Protein AF-A0A9D1C351-F1 (afdb_monomer)

Structure (mmCIF, N/CA/C/O backbone):
data_AF-A0A9D1C351-F1
#
_entry.id   AF-A0A9D1C351-F1
#
loop_
_atom_site.group_PDB
_atom_site.id
_atom_site.type_symbol
_atom_site.label_atom_id
_atom_site.label_alt_id
_atom_site.label_comp_id
_atom_site.label_asym_id
_atom_site.label_entity_id
_atom_site.label_seq_id
_atom_site.pdbx_PDB_ins_code
_atom_site.Cartn_x
_atom_site.Cartn_y
_atom_site.Cartn_z
_atom_site.occupancy
_atom_site.B_iso_or_equiv
_atom_site.auth_seq_id
_atom_site.auth_comp_id
_atom_site.auth_asym_id
_atom_site.auth_atom_id
_atom_site.pdbx_PDB_model_num
ATOM 1 N N . MET A 1 1 ? 7.643 -5.589 0.294 1.00 78.44 1 MET A N 1
ATOM 2 C CA . MET A 1 1 ? 6.210 -5.933 0.395 1.00 78.44 1 MET A CA 1
ATOM 3 C C . MET A 1 1 ? 5.871 -7.225 -0.339 1.00 78.44 1 MET A C 1
ATOM 5 O O . MET A 1 1 ? 5.555 -8.171 0.359 1.00 78.44 1 MET A O 1
ATOM 9 N N . LEU A 1 2 ? 5.993 -7.319 -1.674 1.00 80.06 2 LEU A N 1
ATOM 10 C CA . LEU A 1 2 ? 5.640 -8.540 -2.437 1.00 80.06 2 LEU A CA 1
ATOM 11 C C . LEU A 1 2 ? 6.292 -9.823 -1.892 1.00 80.06 2 LEU A C 1
ATOM 13 O O . LEU A 1 2 ? 5.602 -10.789 -1.603 1.00 80.06 2 LEU A O 1
ATOM 17 N N . VAL A 1 3 ? 7.608 -9.806 -1.664 1.00 78.00 3 VAL A N 1
ATOM 18 C CA . VAL A 1 3 ? 8.358 -10.976 -1.159 1.00 78.00 3 VAL A CA 1
ATOM 19 C C . VAL A 1 3 ? 8.011 -11.329 0.297 1.00 78.00 3 VAL A C 1
ATOM 21 O O . VAL A 1 3 ? 8.205 -12.456 0.731 1.00 78.00 3 VAL A O 1
ATOM 24 N N . GLU A 1 4 ? 7.467 -10.380 1.060 1.00 83.44 4 GLU A N 1
ATOM 25 C CA . GLU A 1 4 ? 7.122 -10.563 2.476 1.00 83.44 4 GLU A CA 1
ATOM 26 C C . GLU A 1 4 ? 5.607 -10.653 2.709 1.00 83.44 4 GLU A C 1
ATOM 28 O O . GLU A 1 4 ? 5.157 -10.599 3.851 1.00 83.44 4 GLU A O 1
ATOM 33 N N . GLN A 1 5 ? 4.807 -10.772 1.646 1.00 87.75 5 GLN A N 1
ATOM 34 C CA . GLN A 1 5 ? 3.351 -10.647 1.694 1.00 87.75 5 GLN A CA 1
ATOM 35 C C . GLN A 1 5 ? 2.720 -11.522 2.793 1.00 87.75 5 GLN A C 1
ATOM 37 O O . GLN A 1 5 ? 1.947 -11.022 3.613 1.00 87.75 5 GLN A O 1
ATOM 42 N N . GLU A 1 6 ? 3.084 -12.805 2.852 1.00 86.38 6 GLU A N 1
ATOM 43 C CA . GLU A 1 6 ? 2.551 -13.748 3.841 1.00 86.38 6 GLU A CA 1
ATOM 44 C C . GLU A 1 6 ? 2.958 -13.388 5.276 1.00 86.38 6 GLU A C 1
ATOM 46 O O . GLU A 1 6 ? 2.120 -13.378 6.179 1.00 86.38 6 GLU A O 1
ATOM 51 N N . LYS A 1 7 ? 4.233 -13.027 5.486 1.00 86.94 7 LYS A N 1
ATOM 52 C CA . LYS A 1 7 ? 4.770 -12.573 6.785 1.00 86.94 7 LYS A CA 1
ATOM 53 C C . LYS A 1 7 ? 4.028 -11.331 7.289 1.00 86.94 7 LYS A C 1
ATOM 55 O O . LYS A 1 7 ? 3.861 -11.147 8.496 1.00 86.94 7 LYS A O 1
ATOM 60 N N . LEU A 1 8 ? 3.582 -10.484 6.364 1.00 88.69 8 LEU A N 1
ATOM 61 C CA . LEU A 1 8 ? 2.898 -9.227 6.643 1.00 88.69 8 LEU A CA 1
ATOM 62 C C . LEU A 1 8 ? 1.375 -9.358 6.746 1.00 88.69 8 LEU A C 1
ATOM 64 O O . LEU A 1 8 ? 0.731 -8.396 7.170 1.00 88.69 8 LEU A O 1
ATOM 68 N N . GLY A 1 9 ? 0.805 -10.519 6.411 1.00 90.25 9 GLY A N 1
ATOM 69 C CA . GLY A 1 9 ? -0.643 -10.729 6.396 1.00 90.25 9 GLY A CA 1
ATOM 70 C C . GLY A 1 9 ? -1.346 -9.905 5.315 1.00 90.25 9 GLY A C 1
ATOM 71 O O . GLY A 1 9 ? -2.414 -9.357 5.566 1.00 90.25 9 GLY A O 1
ATOM 72 N N . LEU A 1 10 ? -0.724 -9.752 4.144 1.00 90.62 10 LEU A N 1
ATOM 73 C CA . LEU A 1 10 ? -1.275 -8.985 3.025 1.00 90.62 10 LEU A CA 1
ATOM 74 C C . LEU A 1 10 ? -1.953 -9.910 2.012 1.00 90.62 10 LEU A C 1
ATOM 76 O O . LEU A 1 10 ? -1.494 -11.030 1.772 1.00 90.62 10 LEU A O 1
ATOM 80 N N . THR A 1 11 ? -3.027 -9.440 1.381 1.00 88.81 11 THR A N 1
ATOM 81 C CA . THR A 1 11 ? -3.596 -10.142 0.224 1.00 88.81 11 THR A CA 1
ATOM 82 C C . THR A 1 11 ? -2.714 -9.927 -1.014 1.00 88.81 11 THR A C 1
ATOM 84 O O . THR A 1 11 ? -1.949 -8.951 -1.052 1.00 88.81 11 THR A O 1
ATOM 87 N N . PRO A 1 12 ? -2.789 -10.809 -2.030 1.00 87.75 12 PRO A N 1
ATOM 88 C CA . PRO A 1 12 ? -2.046 -10.617 -3.274 1.00 87.75 12 PRO A CA 1
ATOM 89 C C . PRO A 1 12 ? -2.380 -9.278 -3.936 1.00 87.75 12 PRO A C 1
ATOM 91 O O . PRO A 1 12 ? -1.483 -8.555 -4.368 1.00 87.75 12 PRO A O 1
ATOM 94 N N . GLU A 1 13 ? -3.662 -8.906 -3.936 1.00 87.81 13 GLU A N 1
ATOM 95 C CA . GLU A 1 13 ? -4.143 -7.640 -4.487 1.00 87.81 13 GLU A CA 1
ATOM 96 C C . GLU A 1 13 ? -3.515 -6.460 -3.754 1.00 87.81 13 GLU A C 1
ATOM 98 O O . GLU A 1 13 ? -3.015 -5.537 -4.393 1.00 87.81 13 GLU A O 1
ATOM 103 N N . TYR A 1 14 ? -3.476 -6.505 -2.420 1.00 90.50 14 TYR A N 1
ATOM 104 C CA . TYR A 1 14 ? -2.864 -5.445 -1.631 1.00 90.50 14 TYR A CA 1
ATOM 105 C C . TYR A 1 14 ? -1.385 -5.277 -1.980 1.00 90.50 14 TYR A C 1
ATOM 107 O O . TYR A 1 14 ? -0.937 -4.181 -2.308 1.00 90.50 14 TYR A O 1
ATOM 115 N N . ALA A 1 15 ? -0.616 -6.368 -1.961 1.00 89.69 15 ALA A N 1
ATOM 116 C CA . ALA A 1 15 ? 0.819 -6.297 -2.220 1.00 89.69 15 ALA A CA 1
ATOM 117 C C . ALA A 1 15 ? 1.152 -5.839 -3.652 1.00 89.69 15 ALA A C 1
ATOM 119 O O . ALA A 1 15 ? 2.189 -5.196 -3.862 1.00 89.69 15 ALA A O 1
ATOM 120 N N . MET A 1 16 ? 0.284 -6.160 -4.616 1.00 88.56 16 MET A N 1
ATOM 121 C CA . MET A 1 16 ? 0.412 -5.755 -6.014 1.00 88.56 16 MET A CA 1
ATOM 122 C C . MET A 1 16 ? 0.054 -4.279 -6.234 1.00 88.56 16 MET A C 1
ATOM 124 O O . MET A 1 16 ? 0.774 -3.591 -6.956 1.00 88.56 16 MET A O 1
ATOM 128 N N . PHE A 1 17 ? -1.021 -3.777 -5.619 1.00 90.38 17 PHE A N 1
ATOM 129 C CA . PHE A 1 17 ? -1.488 -2.404 -5.843 1.00 90.38 17 PHE A CA 1
ATOM 130 C C . PHE A 1 17 ? -0.809 -1.351 -4.956 1.00 90.38 17 PHE A C 1
ATOM 132 O O . PHE A 1 17 ? -0.743 -0.193 -5.356 1.00 90.38 17 PHE A O 1
ATOM 139 N N . SER A 1 18 ? -0.193 -1.738 -3.835 1.00 89.12 18 SER A N 1
ATOM 140 C CA . SER A 1 18 ? 0.642 -0.848 -3.003 1.00 89.12 18 SER A CA 1
ATOM 141 C C . SER A 1 18 ? 2.033 -0.547 -3.589 1.00 89.12 18 SER A C 1
ATOM 143 O O . SER A 1 18 ? 2.916 -0.049 -2.890 1.00 89.12 18 SER A O 1
ATOM 145 N N . GLN A 1 19 ? 2.296 -0.896 -4.849 1.00 88.12 19 GLN A N 1
ATOM 146 C CA . GLN A 1 19 ? 3.586 -0.646 -5.493 1.00 88.12 19 GLN A CA 1
ATOM 147 C C . GLN A 1 19 ? 3.695 0.806 -5.984 1.00 88.12 19 GLN A C 1
ATOM 149 O O . GLN A 1 19 ? 2.791 1.325 -6.632 1.00 88.12 19 GLN A O 1
ATOM 154 N N . ASN A 1 20 ? 4.862 1.419 -5.770 1.00 90.81 20 ASN A N 1
ATOM 155 C CA . ASN A 1 20 ? 5.268 2.681 -6.391 1.00 90.81 20 ASN A CA 1
ATOM 156 C C . ASN A 1 20 ? 6.561 2.438 -7.175 1.00 90.81 20 ASN A C 1
ATOM 158 O O . ASN A 1 20 ? 7.661 2.574 -6.637 1.00 90.81 20 ASN A O 1
ATOM 162 N N . ASN A 1 21 ? 6.440 1.969 -8.416 1.00 93.00 21 ASN A N 1
ATOM 163 C CA . ASN A 1 21 ? 7.590 1.554 -9.216 1.00 93.00 21 ASN A CA 1
ATOM 164 C C . ASN A 1 21 ? 7.332 1.693 -10.722 1.00 93.00 21 ASN A C 1
ATOM 166 O O . ASN A 1 21 ? 6.200 1.860 -11.169 1.00 93.00 21 ASN A O 1
ATOM 170 N N . LEU A 1 22 ? 8.403 1.579 -11.506 1.00 95.12 22 LEU A N 1
ATOM 171 C CA . LEU A 1 22 ? 8.327 1.404 -12.952 1.00 95.12 22 LEU A CA 1
ATOM 172 C C . LEU A 1 22 ? 8.841 0.004 -13.279 1.00 95.12 22 LEU A C 1
ATOM 174 O O . LEU A 1 22 ? 9.964 -0.339 -12.906 1.00 95.12 22 LEU A O 1
ATOM 178 N N . THR A 1 23 ? 8.042 -0.796 -13.981 1.00 93.38 23 THR A N 1
ATOM 179 C CA . THR A 1 23 ? 8.377 -2.196 -14.264 1.00 93.38 23 THR A CA 1
ATOM 180 C C . THR A 1 23 ? 8.401 -2.470 -15.760 1.00 93.38 23 THR A C 1
ATOM 182 O O . THR A 1 23 ? 7.517 -2.035 -16.494 1.00 93.38 23 THR A O 1
ATOM 185 N N . CYS A 1 24 ? 9.416 -3.215 -16.203 1.00 94.56 24 CYS A N 1
ATOM 186 C CA . CYS A 1 24 ? 9.494 -3.819 -17.530 1.00 94.56 24 CYS A CA 1
ATOM 187 C C . CYS A 1 24 ? 9.122 -5.300 -17.424 1.00 94.56 24 CYS A C 1
ATOM 189 O O . CYS A 1 24 ? 9.676 -6.013 -16.585 1.00 94.56 24 CYS A O 1
ATOM 191 N N . TYR A 1 25 ? 8.219 -5.753 -18.283 1.00 93.88 25 TYR A N 1
ATOM 192 C CA . TYR A 1 25 ? 7.743 -7.128 -18.336 1.00 93.88 25 TYR A CA 1
ATOM 193 C C . TYR A 1 25 ? 8.066 -7.775 -19.678 1.00 93.88 25 TYR A C 1
ATOM 195 O O . TYR A 1 25 ? 8.136 -7.102 -20.706 1.00 93.88 25 TYR A O 1
ATOM 203 N N . TRP A 1 26 ? 8.186 -9.102 -19.652 1.00 94.56 26 TRP A N 1
ATOM 204 C CA . TRP A 1 26 ? 8.104 -9.969 -20.823 1.00 94.56 26 TRP A CA 1
ATOM 205 C C . TRP A 1 26 ? 6.906 -10.893 -20.642 1.00 94.56 26 TRP A C 1
ATOM 207 O O . TRP A 1 26 ? 6.947 -11.809 -19.824 1.00 94.56 26 TRP A O 1
ATOM 217 N N . GLY A 1 27 ? 5.840 -10.619 -21.386 1.00 94.19 27 GLY A N 1
ATOM 218 C CA . GLY A 1 27 ? 4.557 -11.294 -21.224 1.00 94.19 27 GLY A CA 1
ATOM 219 C C . GLY A 1 27 ? 3.876 -11.605 -22.552 1.00 94.19 27 GLY A C 1
ATOM 220 O O . GLY A 1 27 ? 4.519 -11.783 -23.597 1.00 94.19 27 GLY A O 1
ATOM 221 N N . ASN A 1 28 ? 2.563 -11.732 -22.498 1.00 94.94 28 ASN A N 1
ATOM 222 C CA . ASN A 1 28 ? 1.701 -12.103 -23.603 1.00 94.94 28 ASN A CA 1
ATOM 223 C C . ASN A 1 28 ? 1.114 -10.871 -24.285 1.00 94.94 28 ASN A C 1
ATOM 225 O O . ASN A 1 28 ? 1.101 -9.765 -23.756 1.00 94.94 28 ASN A O 1
ATOM 229 N N . ARG A 1 29 ? 0.645 -11.058 -25.521 1.00 92.12 29 ARG A N 1
ATOM 230 C CA . ARG A 1 29 ? 0.145 -9.954 -26.350 1.00 92.12 29 ARG A CA 1
ATOM 231 C C . ARG A 1 29 ? -1.074 -9.257 -25.734 1.00 92.12 29 ARG A C 1
ATOM 233 O O . ARG A 1 29 ? -1.256 -8.065 -25.952 1.00 92.12 29 ARG A O 1
ATOM 240 N N . ASP A 1 30 ? -1.926 -10.017 -25.064 1.00 92.88 30 ASP A N 1
ATOM 241 C CA . ASP A 1 30 ? -3.174 -9.590 -24.431 1.00 92.88 30 ASP A CA 1
ATOM 242 C C . ASP A 1 30 ? -2.968 -8.802 -23.132 1.00 92.88 30 ASP A C 1
ATOM 244 O O . ASP A 1 30 ? -3.878 -8.099 -22.706 1.00 92.88 30 ASP A O 1
ATOM 248 N N . GLU A 1 31 ? -1.765 -8.836 -22.557 1.00 92.62 31 GLU A N 1
ATOM 249 C CA . GLU A 1 31 ? -1.396 -8.032 -21.385 1.00 92.62 31 GLU A CA 1
ATOM 250 C C . GLU A 1 31 ? -1.000 -6.593 -21.754 1.00 92.62 31 GLU A C 1
ATOM 252 O O . GLU A 1 31 ? -0.887 -5.731 -20.883 1.00 92.62 31 GLU A O 1
ATOM 257 N N . LEU A 1 32 ? -0.791 -6.311 -23.045 1.00 93.44 32 LEU A N 1
ATOM 258 C CA . LEU A 1 32 ? -0.402 -4.987 -23.516 1.00 93.44 32 LEU A CA 1
ATOM 259 C C . LEU A 1 32 ? -1.608 -4.063 -23.618 1.00 93.44 32 LEU A C 1
ATOM 261 O O . LEU A 1 32 ? -2.650 -4.408 -24.180 1.00 93.44 32 LEU A O 1
ATOM 265 N N . SER A 1 33 ? -1.403 -2.806 -23.235 1.00 93.06 33 SER A N 1
ATOM 266 C CA . SER A 1 33 ? -2.332 -1.750 -23.611 1.00 93.06 33 SER A CA 1
ATOM 267 C C . SER A 1 33 ? -2.317 -1.532 -25.129 1.00 93.06 33 SER A C 1
ATOM 269 O O . SER A 1 33 ? -1.301 -1.713 -25.814 1.00 93.06 33 SER A O 1
ATOM 271 N N . THR A 1 34 ? -3.435 -1.046 -25.675 1.00 94.06 34 THR A N 1
ATOM 272 C CA . THR A 1 34 ? -3.520 -0.664 -27.093 1.00 94.06 34 THR A CA 1
ATOM 273 C C . THR A 1 34 ? -2.406 0.310 -27.480 1.00 94.06 34 THR A C 1
ATOM 275 O O . THR A 1 34 ? -1.817 0.177 -28.551 1.00 94.06 34 THR A O 1
ATOM 278 N N . GLN A 1 35 ? -2.074 1.262 -26.603 1.00 93.88 35 GLN A N 1
ATOM 279 C CA . GLN A 1 35 ? -1.007 2.235 -26.836 1.00 93.88 35 GLN A CA 1
ATOM 280 C C . GLN A 1 35 ? 0.364 1.556 -26.963 1.00 93.88 35 GLN A C 1
ATOM 282 O O . GLN A 1 35 ? 1.076 1.809 -27.935 1.00 93.88 35 GLN A O 1
ATOM 287 N N . GLN A 1 36 ? 0.723 0.669 -26.030 1.00 95.00 36 GLN A N 1
ATOM 288 C CA . GLN A 1 36 ? 1.992 -0.070 -26.072 1.00 95.00 36 GLN A CA 1
ATOM 289 C C . GLN A 1 36 ? 2.098 -0.926 -27.336 1.00 95.00 36 GLN A C 1
ATOM 291 O O . GLN A 1 36 ? 3.125 -0.909 -28.017 1.00 95.00 36 GLN A O 1
ATOM 296 N N . TYR A 1 37 ? 1.016 -1.621 -27.699 1.00 94.56 37 TYR A N 1
ATOM 297 C CA . TYR A 1 37 ? 0.970 -2.418 -28.921 1.00 94.56 37 TYR A CA 1
ATOM 298 C C . TYR A 1 37 ? 1.239 -1.568 -30.176 1.00 94.56 37 TYR A C 1
ATOM 300 O O . TYR A 1 37 ? 2.010 -1.977 -31.049 1.00 94.56 37 TYR A O 1
ATOM 308 N N . GLN A 1 38 ? 0.648 -0.370 -30.272 1.00 95.31 38 GLN A N 1
ATOM 309 C CA . GLN A 1 38 ? 0.895 0.525 -31.408 1.00 95.31 38 GLN A CA 1
ATOM 310 C C . GLN A 1 38 ? 2.337 1.038 -31.443 1.00 95.31 38 GLN A C 1
ATOM 312 O O . GLN A 1 38 ? 2.925 1.076 -32.523 1.00 95.31 38 GLN A O 1
ATOM 317 N N . ILE A 1 39 ? 2.927 1.373 -30.291 1.00 94.56 39 ILE A N 1
ATOM 318 C CA . ILE A 1 39 ? 4.334 1.798 -30.206 1.00 94.56 39 ILE A CA 1
ATOM 319 C C . ILE A 1 39 ? 5.255 0.697 -30.750 1.00 94.56 39 ILE A C 1
ATOM 321 O O . ILE A 1 39 ? 6.078 0.958 -31.625 1.00 94.56 39 ILE A O 1
ATOM 325 N N . ILE A 1 40 ? 5.072 -0.551 -30.310 1.00 94.50 40 ILE A N 1
ATOM 326 C CA . ILE A 1 40 ? 5.848 -1.707 -30.795 1.00 94.50 40 ILE A CA 1
ATOM 327 C C . ILE A 1 40 ? 5.753 -1.841 -32.317 1.00 94.50 40 ILE A C 1
ATOM 329 O O . ILE A 1 40 ? 6.766 -2.030 -32.996 1.00 94.50 40 ILE A O 1
ATOM 333 N N . LYS A 1 41 ? 4.537 -1.711 -32.861 1.00 94.00 41 LYS A N 1
ATOM 334 C CA . LYS A 1 41 ? 4.287 -1.796 -34.301 1.00 94.00 41 LYS A CA 1
ATOM 335 C C . LYS A 1 41 ? 4.977 -0.665 -35.070 1.00 94.00 41 LYS A C 1
ATOM 337 O O . LYS A 1 41 ? 5.569 -0.931 -36.113 1.00 94.00 41 LYS A O 1
ATOM 342 N N . GLN A 1 42 ? 4.916 0.568 -34.567 1.00 96.69 42 GLN A N 1
ATOM 343 C CA . GLN A 1 42 ? 5.562 1.738 -35.177 1.00 96.69 42 GLN A CA 1
ATOM 344 C C . GLN A 1 42 ? 7.088 1.616 -35.188 1.00 96.69 42 GLN A C 1
ATOM 346 O O . GLN A 1 42 ? 7.722 1.988 -36.171 1.00 96.69 42 GLN A O 1
ATOM 351 N N . LEU A 1 43 ? 7.669 1.041 -34.133 1.00 95.56 43 LEU A N 1
ATOM 352 C CA . LEU A 1 43 ? 9.106 0.776 -34.039 1.00 95.56 43 LEU A CA 1
ATOM 353 C C . LEU A 1 43 ? 9.571 -0.388 -34.937 1.00 95.56 43 LEU A C 1
ATOM 355 O O . LEU A 1 43 ? 10.769 -0.619 -35.069 1.00 95.56 43 LEU A O 1
ATOM 359 N N . GLY A 1 44 ? 8.646 -1.130 -35.557 1.00 95.50 44 GLY A N 1
ATOM 360 C CA . GLY A 1 44 ? 8.962 -2.235 -36.465 1.00 95.50 44 GLY A CA 1
ATOM 361 C C . GLY A 1 44 ? 9.387 -3.535 -35.772 1.00 95.50 44 GLY A C 1
ATOM 362 O O . GLY A 1 44 ? 9.828 -4.469 -36.449 1.00 95.50 44 GLY A O 1
ATOM 363 N N . TYR A 1 45 ? 9.236 -3.633 -34.447 1.00 93.62 45 TYR A N 1
ATOM 364 C CA . TYR A 1 45 ? 9.547 -4.853 -33.704 1.00 93.62 45 TYR A CA 1
ATOM 365 C C . TYR A 1 45 ? 8.536 -5.969 -33.996 1.00 93.62 45 TYR A C 1
ATOM 367 O O . TYR A 1 45 ? 7.340 -5.740 -34.187 1.00 93.62 45 TYR A O 1
ATOM 375 N N . LYS A 1 46 ? 9.029 -7.212 -34.019 1.00 90.31 46 LYS A N 1
ATOM 376 C CA . LYS A 1 46 ? 8.226 -8.421 -34.236 1.00 90.31 46 LYS A CA 1
ATOM 377 C C . LYS A 1 46 ? 8.459 -9.400 -33.090 1.00 90.31 46 LYS A C 1
ATOM 379 O O . LYS A 1 46 ? 9.467 -10.098 -33.078 1.00 90.31 46 LYS A O 1
ATOM 384 N N . TYR A 1 47 ? 7.506 -9.475 -32.167 1.00 91.62 47 TYR A N 1
ATOM 385 C CA . TYR A 1 47 ? 7.482 -10.486 -31.109 1.00 91.62 47 TYR A CA 1
ATOM 386 C C . TYR A 1 47 ? 6.669 -11.708 -31.555 1.00 91.62 47 TYR A C 1
ATOM 388 O O . TYR A 1 47 ? 5.702 -11.585 -32.312 1.00 91.62 47 TYR A O 1
ATOM 396 N N . ARG A 1 48 ? 7.080 -12.906 -31.126 1.00 88.19 48 ARG A N 1
ATOM 397 C CA . ARG A 1 48 ? 6.401 -14.177 -31.420 1.00 88.19 48 ARG A CA 1
ATOM 398 C C . ARG A 1 48 ? 6.410 -15.072 -30.187 1.00 88.19 48 ARG A C 1
ATOM 400 O O . ARG A 1 48 ? 7.402 -15.102 -29.469 1.00 88.19 48 ARG A O 1
ATOM 407 N N . GLY A 1 49 ? 5.346 -15.849 -30.009 1.00 89.38 49 GLY A N 1
ATOM 408 C CA . GLY A 1 49 ? 5.194 -16.759 -28.874 1.00 89.38 49 GLY A CA 1
ATOM 409 C C . GLY A 1 49 ? 4.728 -16.064 -27.595 1.00 89.38 49 GLY A C 1
ATOM 410 O O . GLY A 1 49 ? 4.648 -14.835 -27.527 1.00 89.38 49 GLY A O 1
ATOM 411 N N . ASN A 1 50 ? 4.400 -16.891 -26.608 1.00 90.50 50 ASN A N 1
ATOM 412 C CA . ASN A 1 50 ? 3.965 -16.461 -25.284 1.00 90.50 50 ASN A CA 1
ATOM 413 C C . ASN A 1 50 ? 5.161 -15.934 -24.481 1.00 90.50 50 ASN A C 1
ATOM 415 O O . ASN A 1 50 ? 6.288 -16.381 -24.695 1.00 90.50 50 ASN A O 1
ATOM 419 N N . ASN A 1 51 ? 4.913 -14.997 -23.566 1.00 92.00 51 ASN A N 1
ATOM 420 C CA . ASN A 1 51 ? 5.911 -14.408 -22.661 1.00 92.00 51 ASN A CA 1
ATOM 421 C C . ASN A 1 51 ? 7.113 -13.722 -23.343 1.00 92.00 51 ASN A C 1
ATOM 423 O O . ASN A 1 51 ? 8.171 -13.575 -22.741 1.00 92.00 51 ASN A O 1
ATOM 427 N N . ASN A 1 52 ? 6.966 -13.297 -24.600 1.00 94.06 52 ASN A N 1
ATOM 428 C CA . ASN A 1 52 ? 8.029 -12.638 -25.370 1.00 94.06 52 ASN A CA 1
ATOM 429 C C . ASN A 1 52 ? 7.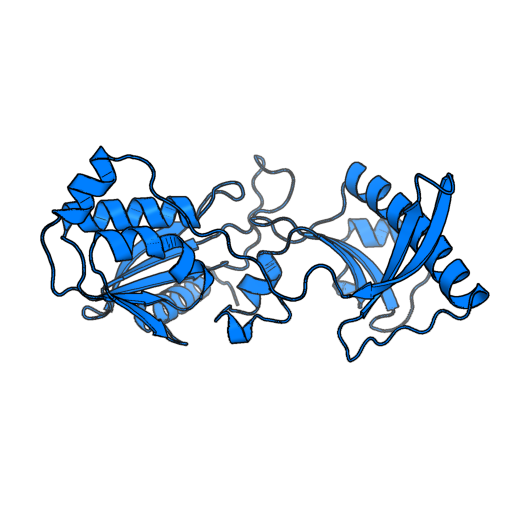734 -11.168 -25.694 1.00 94.06 52 ASN A C 1
ATOM 431 O O . ASN A 1 52 ? 8.577 -10.496 -26.290 1.00 94.06 52 ASN A O 1
ATOM 435 N N . TRP A 1 53 ? 6.548 -10.662 -25.352 1.00 94.69 53 TRP A N 1
ATOM 436 C CA . TRP A 1 53 ? 6.170 -9.279 -25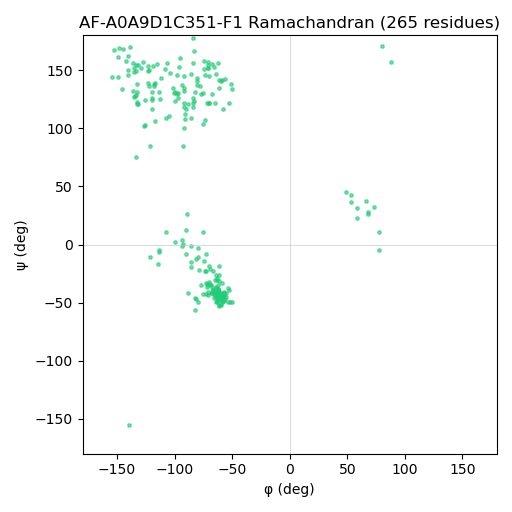.620 1.00 94.69 53 TRP A CA 1
ATOM 437 C C . TRP A 1 53 ? 6.707 -8.383 -24.514 1.00 94.69 53 TRP A C 1
ATOM 439 O O . TRP A 1 53 ? 6.333 -8.541 -23.357 1.00 94.69 53 TRP A O 1
ATOM 449 N N . MET A 1 54 ? 7.585 -7.448 -24.876 1.00 94.25 54 MET A N 1
ATOM 450 C CA . MET A 1 54 ? 8.148 -6.492 -23.927 1.00 94.25 54 MET A CA 1
ATOM 451 C C . MET A 1 54 ? 7.203 -5.299 -23.745 1.00 94.25 54 MET A C 1
ATOM 453 O O . MET A 1 54 ? 6.834 -4.660 -24.733 1.00 94.25 54 MET A O 1
ATOM 457 N N . TYR A 1 55 ? 6.832 -4.980 -22.507 1.00 94.31 55 TYR A N 1
ATOM 458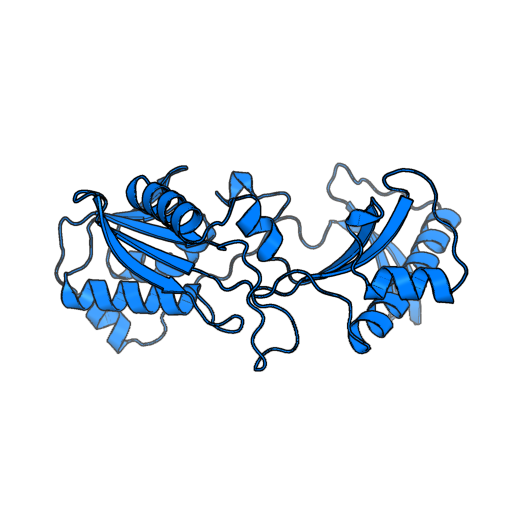 C CA . TYR A 1 55 ? 5.981 -3.831 -22.177 1.00 94.31 55 TYR A CA 1
ATOM 459 C C . TYR A 1 55 ? 6.329 -3.244 -20.807 1.00 94.31 55 TYR A C 1
ATOM 461 O O . TYR A 1 55 ? 7.110 -3.821 -20.053 1.00 94.31 55 TYR A O 1
ATOM 469 N N . PHE A 1 56 ? 5.780 -2.065 -20.503 1.00 95.44 56 PHE A N 1
ATOM 470 C CA . PHE A 1 56 ? 6.183 -1.282 -19.336 1.00 95.44 56 PHE A CA 1
ATOM 471 C C . PHE A 1 56 ? 4.989 -0.715 -18.581 1.00 95.44 56 PHE A C 1
ATOM 473 O O . PHE A 1 56 ? 4.138 -0.070 -19.192 1.00 95.44 56 PHE A O 1
ATOM 480 N N . HIS A 1 57 ? 4.975 -0.866 -17.260 1.00 95.12 57 HIS A N 1
ATOM 481 C CA . HIS A 1 57 ? 3.948 -0.292 -16.395 1.00 95.12 57 HIS A CA 1
ATOM 482 C C . HIS A 1 57 ? 4.532 0.700 -15.396 1.00 95.12 57 HIS A C 1
ATOM 484 O O . HIS A 1 57 ? 5.567 0.444 -14.780 1.00 95.12 57 HIS A O 1
ATOM 490 N N . SER A 1 58 ? 3.817 1.809 -15.224 1.00 95.81 58 SER A N 1
ATOM 491 C CA . SER A 1 58 ? 3.925 2.693 -14.070 1.00 95.81 58 SER A CA 1
ATOM 492 C C . SER A 1 58 ? 2.939 2.219 -13.008 1.00 95.81 58 SER A C 1
ATOM 494 O O . SER A 1 58 ? 1.724 2.205 -13.234 1.00 95.81 58 SER A O 1
ATOM 496 N N . PHE A 1 59 ? 3.473 1.809 -11.863 1.00 94.00 59 PHE A N 1
ATOM 497 C CA . PHE A 1 59 ? 2.716 1.522 -10.656 1.00 94.00 59 PHE A CA 1
ATOM 498 C C . PHE A 1 59 ? 2.757 2.748 -9.754 1.00 94.00 59 PHE A C 1
ATOM 500 O O . PHE A 1 59 ? 3.832 3.250 -9.417 1.00 94.00 59 PHE A O 1
ATOM 507 N N . LYS A 1 60 ? 1.571 3.209 -9.365 1.00 92.88 60 LYS A N 1
ATOM 508 C CA . LYS A 1 60 ? 1.387 4.262 -8.376 1.00 92.88 60 LYS A CA 1
ATOM 509 C C . LYS A 1 60 ? 0.275 3.823 -7.434 1.00 92.88 60 LYS A C 1
ATOM 511 O O . LYS A 1 60 ? -0.818 3.504 -7.894 1.00 92.88 60 LYS A O 1
ATOM 516 N N . GLU A 1 61 ? 0.558 3.844 -6.143 1.00 90.62 61 GLU A N 1
ATOM 517 C CA . GLU A 1 61 ? -0.398 3.555 -5.080 1.00 90.62 61 GLU A CA 1
ATOM 518 C C . GLU A 1 61 ? -1.685 4.383 -5.241 1.00 90.62 61 GLU A C 1
ATOM 520 O O . GLU A 1 61 ? -1.640 5.557 -5.616 1.00 90.62 61 GLU A O 1
ATOM 525 N N . GLY A 1 62 ? -2.838 3.742 -5.020 1.00 91.25 62 GLY A N 1
ATOM 526 C CA . GLY A 1 62 ? -4.165 4.329 -5.249 1.00 91.25 62 GLY A CA 1
ATOM 527 C C . GLY A 1 62 ? -4.615 4.376 -6.718 1.00 91.25 62 GLY A C 1
ATOM 528 O O . GLY A 1 62 ? -5.760 4.741 -7.003 1.00 91.25 62 GLY A O 1
ATOM 529 N N . TYR A 1 63 ? -3.763 3.977 -7.666 1.00 92.69 63 TYR A N 1
ATOM 530 C CA . TYR A 1 63 ? -4.067 3.937 -9.096 1.00 92.69 63 TYR A CA 1
ATOM 531 C C . TYR A 1 63 ? -3.874 2.537 -9.680 1.00 92.69 63 TYR A C 1
ATOM 533 O O . TYR A 1 63 ? -3.093 1.722 -9.192 1.00 92.69 63 TYR A O 1
ATOM 541 N N . TYR A 1 64 ? -4.600 2.249 -10.757 1.00 92.12 64 TYR A N 1
ATOM 542 C CA . TYR A 1 64 ? -4.398 1.021 -11.517 1.00 92.12 64 TYR A CA 1
ATOM 543 C C . TYR A 1 64 ? -3.093 1.122 -12.334 1.00 92.12 64 TYR A C 1
ATOM 545 O O . TYR A 1 64 ? -2.773 2.224 -12.802 1.00 92.12 64 TYR A O 1
ATOM 553 N N . PRO A 1 65 ? -2.338 0.020 -12.536 1.00 92.75 65 PRO A N 1
ATOM 554 C CA . PRO A 1 65 ? -1.140 0.028 -13.375 1.00 92.75 65 PRO A CA 1
ATOM 555 C C . PRO A 1 65 ? -1.411 0.653 -14.746 1.00 92.75 65 PRO A C 1
ATOM 557 O O . PRO A 1 65 ? -2.424 0.357 -15.385 1.00 92.75 65 PRO A O 1
ATOM 560 N N . TYR A 1 66 ? -0.518 1.537 -15.190 1.00 94.00 66 TYR A N 1
ATOM 561 C CA . TYR A 1 66 ? -0.770 2.361 -16.371 1.00 94.00 66 TYR A CA 1
ATOM 562 C C . TYR A 1 66 ? 0.450 2.501 -17.281 1.00 94.00 66 TYR A C 1
ATOM 564 O O . TYR A 1 66 ? 1.563 2.099 -16.937 1.00 94.00 66 TYR A O 1
ATOM 572 N N . ASN A 1 67 ? 0.238 3.069 -18.469 1.00 94.81 67 ASN A N 1
ATOM 573 C CA . ASN A 1 67 ? 1.328 3.396 -19.382 1.00 94.81 67 ASN A CA 1
ATOM 574 C C . ASN A 1 67 ? 2.250 4.451 -18.762 1.00 94.81 67 ASN A C 1
ATOM 576 O O . ASN A 1 67 ? 1.781 5.350 -18.064 1.00 94.81 67 ASN A O 1
ATOM 580 N N . LEU A 1 68 ? 3.541 4.350 -19.079 1.00 95.50 68 LEU A N 1
ATOM 581 C CA . LEU A 1 68 ? 4.531 5.343 -18.674 1.00 95.50 68 LEU A CA 1
ATOM 582 C C . LEU A 1 68 ? 4.206 6.718 -19.269 1.00 95.50 68 LEU A C 1
ATOM 584 O O . LEU A 1 68 ? 3.841 6.823 -20.447 1.00 95.50 68 LEU A O 1
ATOM 588 N N . ASP A 1 69 ? 4.422 7.766 -18.483 1.00 94.62 69 ASP A N 1
ATOM 589 C CA . ASP A 1 69 ? 4.477 9.132 -18.992 1.00 94.62 69 ASP A CA 1
ATOM 590 C C . ASP A 1 69 ? 5.869 9.496 -19.549 1.00 94.62 69 ASP A C 1
ATOM 592 O O . ASP A 1 69 ? 6.813 8.703 -19.549 1.00 94.62 69 ASP A O 1
ATOM 596 N N . LYS A 1 70 ? 5.995 10.714 -20.086 1.00 95.06 70 LYS A N 1
ATOM 597 C CA . LYS A 1 70 ? 7.240 11.192 -20.701 1.00 95.06 70 LYS A CA 1
ATOM 598 C C . LYS A 1 70 ? 8.416 11.191 -19.718 1.00 95.06 70 LYS A C 1
ATOM 600 O O . LYS A 1 70 ? 9.517 10.802 -20.108 1.00 95.06 70 LYS A O 1
ATOM 605 N N . GLU A 1 71 ? 8.205 11.645 -18.488 1.00 96.38 71 GLU A N 1
ATOM 606 C CA . GLU A 1 71 ? 9.273 11.752 -17.494 1.00 96.38 71 GLU A CA 1
ATOM 607 C C . GLU A 1 71 ? 9.698 10.360 -17.024 1.00 96.38 71 GLU A C 1
ATOM 609 O O . GLU A 1 71 ? 10.892 10.066 -16.961 1.00 96.38 71 GLU A O 1
ATOM 614 N N . GLU A 1 72 ? 8.740 9.457 -16.818 1.00 96.75 72 GLU A N 1
ATOM 615 C CA . GLU A 1 72 ? 9.000 8.056 -16.486 1.00 96.75 72 GLU A CA 1
ATOM 616 C C . GLU A 1 72 ? 9.779 7.334 -17.604 1.00 96.75 72 GLU A C 1
ATOM 618 O O . GLU A 1 72 ? 10.719 6.585 -17.321 1.00 96.75 72 GLU A O 1
ATOM 623 N N . VAL A 1 73 ? 9.466 7.599 -18.881 1.00 96.12 73 VAL A N 1
ATOM 624 C CA . VAL A 1 73 ? 10.228 7.070 -20.031 1.00 96.12 73 VAL A CA 1
ATOM 625 C C . VAL A 1 73 ? 11.666 7.592 -20.042 1.00 96.12 73 VAL A C 1
ATOM 627 O O . VAL A 1 73 ? 12.604 6.810 -20.236 1.00 96.12 73 VAL A O 1
ATOM 630 N N . LEU A 1 74 ? 11.872 8.896 -19.830 1.00 97.25 74 LEU A N 1
ATOM 631 C CA . LEU A 1 74 ? 13.213 9.488 -19.762 1.00 97.25 74 LEU A CA 1
ATOM 632 C C . LEU A 1 74 ? 14.012 8.908 -18.589 1.00 97.25 74 LEU A C 1
ATOM 634 O O . LEU A 1 74 ? 15.193 8.579 -18.737 1.00 97.25 74 LEU A O 1
ATOM 638 N N . GLN A 1 75 ? 13.358 8.725 -17.445 1.00 96.19 75 GLN A N 1
ATOM 639 C CA . GLN A 1 75 ? 13.956 8.160 -16.246 1.00 96.19 75 GLN A CA 1
ATOM 640 C C . GLN A 1 75 ? 14.387 6.702 -16.460 1.00 96.19 75 GLN A C 1
ATOM 642 O O . GLN A 1 75 ? 15.549 6.365 -16.216 1.00 96.19 75 GLN A O 1
ATOM 647 N N . LEU A 1 76 ? 13.502 5.852 -16.992 1.00 95.94 76 LEU A N 1
ATOM 648 C CA . LEU A 1 76 ? 13.831 4.461 -17.317 1.00 95.94 76 LEU A CA 1
ATOM 649 C C . LEU A 1 76 ? 14.922 4.356 -18.380 1.00 95.94 76 LEU A C 1
ATOM 651 O O . LEU A 1 76 ? 15.800 3.506 -18.263 1.00 95.94 76 LEU A O 1
ATOM 655 N N . THR A 1 77 ? 14.922 5.235 -19.383 1.00 96.00 77 THR A N 1
ATOM 656 C CA . THR A 1 77 ? 15.976 5.254 -20.409 1.00 96.00 77 THR A CA 1
ATOM 657 C C . THR A 1 77 ? 17.352 5.483 -19.780 1.00 96.00 77 THR A C 1
ATOM 659 O O . THR A 1 77 ? 18.308 4.771 -20.095 1.00 96.00 77 THR A O 1
ATOM 662 N N . ARG A 1 78 ? 17.455 6.425 -18.832 1.00 95.62 78 ARG A N 1
ATOM 663 C CA . ARG A 1 78 ? 18.693 6.676 -18.075 1.00 95.62 78 ARG A CA 1
ATOM 664 C C . ARG A 1 78 ? 19.094 5.469 -17.227 1.00 95.62 78 ARG A C 1
ATOM 666 O O . ARG A 1 78 ? 20.269 5.102 -17.217 1.00 95.62 78 ARG A O 1
ATOM 673 N N . TYR A 1 79 ? 18.136 4.838 -16.546 1.00 94.12 79 TYR A N 1
ATOM 674 C CA . TYR A 1 79 ? 18.398 3.650 -15.732 1.00 94.12 79 TYR A CA 1
ATOM 675 C C . TYR A 1 79 ? 18.860 2.459 -16.569 1.00 94.12 79 TYR A C 1
ATOM 677 O O . TYR A 1 79 ? 19.847 1.825 -16.208 1.00 94.12 79 TYR A O 1
ATOM 685 N N . PHE A 1 80 ? 18.234 2.186 -17.716 1.00 95.50 80 PHE A N 1
ATOM 686 C CA . PHE A 1 80 ? 18.666 1.105 -18.601 1.00 95.50 80 PHE A CA 1
ATOM 687 C C . PHE A 1 80 ? 20.039 1.366 -19.217 1.00 95.50 80 PHE A C 1
ATOM 689 O O . PHE A 1 80 ? 20.846 0.441 -19.293 1.00 95.50 80 PHE A O 1
ATOM 696 N N . ALA A 1 81 ? 20.350 2.610 -19.599 1.00 96.00 81 ALA A N 1
ATOM 697 C CA . ALA A 1 81 ? 21.693 2.963 -20.056 1.00 96.00 81 ALA A CA 1
ATOM 698 C C . ALA A 1 81 ? 22.746 2.639 -18.980 1.00 96.00 81 ALA A C 1
ATOM 700 O O . ALA A 1 81 ? 23.736 1.959 -19.262 1.00 96.00 81 ALA A O 1
ATOM 701 N N . LYS A 1 82 ? 22.479 3.022 -17.724 1.00 95.00 82 LYS A N 1
ATOM 702 C CA . LYS A 1 82 ? 23.357 2.704 -16.590 1.00 95.00 82 LYS A CA 1
ATOM 703 C C . LYS A 1 82 ? 23.402 1.216 -16.260 1.00 95.00 82 LYS A C 1
ATOM 705 O O . LYS A 1 82 ? 24.475 0.709 -15.954 1.00 95.00 82 LYS A O 1
ATOM 710 N N . LEU A 1 83 ? 22.294 0.491 -16.390 1.00 95.19 83 LEU A N 1
ATOM 711 C CA . LEU A 1 83 ? 22.263 -0.960 -16.211 1.00 95.19 83 LEU A CA 1
ATOM 712 C C . LEU A 1 83 ? 23.150 -1.671 -17.244 1.00 95.19 83 LEU A C 1
ATOM 714 O O . LEU A 1 83 ? 23.871 -2.605 -16.901 1.00 95.19 83 LEU A O 1
ATOM 718 N N . ILE A 1 84 ? 23.152 -1.215 -18.500 1.00 96.56 84 ILE A N 1
ATOM 719 C CA . ILE A 1 84 ? 24.031 -1.760 -19.545 1.00 96.56 84 ILE A CA 1
ATOM 720 C C . ILE A 1 84 ? 25.506 -1.522 -19.195 1.00 96.56 84 ILE A C 1
ATOM 722 O O . ILE A 1 84 ? 26.324 -2.432 -19.351 1.00 96.56 84 ILE A O 1
ATOM 726 N N . GLU A 1 85 ? 25.861 -0.323 -18.725 1.00 97.12 85 GLU A N 1
ATOM 727 C CA . GLU A 1 85 ? 27.213 -0.018 -18.234 1.00 97.12 85 GLU A CA 1
ATOM 728 C C . GLU A 1 85 ? 27.597 -0.920 -17.052 1.00 97.12 85 GLU A C 1
ATOM 730 O O . GLU A 1 85 ? 28.650 -1.560 -17.091 1.00 97.12 85 GLU A O 1
ATOM 735 N N . ALA A 1 86 ? 26.706 -1.056 -16.067 1.00 96.38 86 ALA A N 1
ATOM 736 C CA . ALA A 1 86 ? 26.880 -1.892 -14.885 1.00 96.38 86 ALA A CA 1
ATOM 737 C C . ALA A 1 86 ? 27.130 -3.364 -15.255 1.00 96.38 86 ALA A C 1
ATOM 739 O O . ALA A 1 86 ? 28.101 -3.962 -14.797 1.00 96.38 86 ALA A O 1
ATOM 740 N N . ILE A 1 87 ? 26.318 -3.943 -16.149 1.00 95.75 87 ILE A N 1
ATOM 741 C CA . ILE A 1 87 ? 26.479 -5.330 -16.619 1.00 95.75 87 ILE A CA 1
ATOM 742 C C . ILE A 1 87 ? 27.818 -5.512 -17.346 1.00 95.75 87 ILE A C 1
ATOM 744 O O . ILE A 1 87 ? 28.500 -6.524 -17.159 1.00 95.75 87 ILE A O 1
ATOM 748 N N . LYS A 1 88 ? 28.223 -4.542 -18.176 1.00 96.31 88 LYS A N 1
ATOM 749 C CA . LYS A 1 88 ? 29.527 -4.576 -18.859 1.00 96.31 88 LYS A CA 1
ATOM 750 C C . LYS A 1 88 ? 30.683 -4.509 -17.861 1.00 96.31 88 LYS A C 1
ATOM 752 O O . LYS A 1 88 ? 31.655 -5.242 -18.035 1.00 96.31 88 LYS A O 1
ATOM 757 N N . TYR A 1 89 ? 30.584 -3.655 -16.843 1.00 97.19 89 TYR A N 1
ATOM 758 C CA . TYR A 1 89 ? 31.582 -3.535 -15.781 1.00 97.19 89 TYR A CA 1
ATOM 759 C C . TYR A 1 89 ? 31.690 -4.836 -14.980 1.00 97.19 89 TYR A C 1
ATOM 761 O O . TYR A 1 89 ? 32.789 -5.360 -14.811 1.00 97.19 89 TYR A O 1
ATOM 769 N N . TYR A 1 90 ? 30.550 -5.387 -14.555 1.00 95.94 90 TYR A N 1
ATOM 770 C CA . TYR A 1 90 ? 30.458 -6.640 -13.807 1.00 95.94 90 TYR A CA 1
ATOM 771 C C . TYR A 1 90 ? 31.173 -7.789 -14.528 1.00 95.94 90 TYR A C 1
ATOM 773 O O . TYR A 1 90 ? 32.029 -8.455 -13.949 1.00 95.94 90 TYR A O 1
ATOM 781 N N . ARG A 1 91 ? 30.884 -7.966 -15.826 1.00 94.06 91 ARG A N 1
ATOM 782 C CA . ARG A 1 91 ? 31.492 -9.017 -16.659 1.00 94.06 91 ARG A CA 1
ATOM 783 C C . ARG A 1 91 ? 32.985 -8.806 -16.891 1.00 94.06 91 ARG A C 1
ATOM 785 O O . ARG A 1 91 ? 33.740 -9.767 -16.861 1.00 94.06 91 ARG A O 1
ATOM 792 N N . ARG A 1 92 ? 33.412 -7.565 -17.142 1.00 96.50 92 ARG A N 1
ATOM 793 C CA . ARG A 1 92 ? 34.819 -7.246 -17.434 1.00 96.50 92 ARG A CA 1
ATOM 794 C C . ARG A 1 92 ? 35.721 -7.473 -16.226 1.00 96.50 92 ARG A C 1
ATOM 796 O O . ARG A 1 92 ? 36.817 -7.991 -16.387 1.00 96.50 92 ARG A O 1
ATOM 803 N N . ASN A 1 93 ? 35.250 -7.089 -15.044 1.00 95.44 93 ASN A N 1
ATOM 804 C CA . ASN A 1 93 ? 36.027 -7.167 -13.809 1.00 95.44 93 ASN A CA 1
ATOM 805 C C . ASN A 1 93 ? 35.808 -8.478 -13.040 1.00 95.44 93 ASN A C 1
ATOM 807 O O . ASN A 1 93 ? 36.411 -8.662 -11.990 1.00 95.44 93 ASN A O 1
ATOM 811 N N . SER A 1 94 ? 34.965 -9.387 -13.552 1.00 91.69 94 SER A N 1
ATOM 812 C CA . SER A 1 94 ? 34.662 -10.688 -12.932 1.00 91.69 94 SER A CA 1
ATOM 813 C C . SER A 1 94 ? 34.311 -10.571 -11.442 1.00 91.69 94 SER A C 1
ATOM 815 O O . SER A 1 94 ? 34.818 -11.315 -10.603 1.00 91.69 94 SER A O 1
ATOM 817 N N . ILE A 1 95 ? 33.461 -9.594 -11.106 1.00 92.88 95 ILE A N 1
ATOM 818 C CA . ILE A 1 95 ? 33.093 -9.302 -9.717 1.00 92.88 95 ILE A CA 1
ATOM 819 C C . ILE A 1 95 ? 32.328 -10.497 -9.137 1.00 92.88 95 ILE A C 1
ATOM 821 O O . ILE A 1 95 ? 31.278 -10.883 -9.646 1.00 92.88 95 ILE A O 1
ATOM 825 N N . THR A 1 96 ? 32.838 -11.067 -8.048 1.00 93.44 96 THR A N 1
ATOM 826 C CA . THR A 1 96 ? 32.140 -12.123 -7.302 1.00 93.44 96 THR A CA 1
ATOM 827 C C . THR A 1 96 ? 31.130 -11.482 -6.356 1.00 93.44 96 THR A C 1
ATOM 829 O O . THR A 1 96 ? 31.475 -10.530 -5.663 1.00 93.44 96 THR A O 1
ATOM 832 N N . VAL A 1 97 ? 29.889 -11.971 -6.359 1.00 93.81 97 VAL A N 1
ATOM 833 C CA . VAL A 1 97 ? 28.790 -11.486 -5.508 1.00 93.81 97 VAL A CA 1
ATOM 834 C C . VAL A 1 97 ? 28.098 -12.695 -4.902 1.00 93.81 97 VAL A C 1
ATOM 836 O O . VAL A 1 97 ? 27.715 -13.605 -5.640 1.00 93.81 97 VAL A O 1
ATOM 839 N N . ASP A 1 98 ? 27.921 -12.695 -3.585 1.00 93.12 98 ASP A N 1
ATOM 840 C CA . ASP A 1 98 ? 27.192 -13.741 -2.874 1.00 93.12 98 ASP A CA 1
ATOM 841 C C . ASP A 1 98 ? 25.709 -13.369 -2.714 1.00 93.12 98 ASP A C 1
ATOM 843 O O . ASP A 1 98 ? 25.266 -12.802 -1.710 1.00 93.12 98 ASP A O 1
ATOM 847 N N . PHE A 1 99 ? 24.917 -13.677 -3.743 1.00 89.38 99 PHE A N 1
ATOM 848 C CA . PHE A 1 99 ? 23.479 -13.395 -3.741 1.00 89.38 99 PHE A CA 1
ATOM 849 C C . PHE A 1 99 ? 22.718 -14.159 -2.643 1.00 89.38 99 PHE A C 1
ATOM 851 O O . PHE A 1 99 ? 21.722 -13.647 -2.130 1.00 89.38 99 PHE A O 1
ATOM 858 N N . GLU A 1 100 ? 23.197 -15.340 -2.238 1.00 88.38 100 GLU A N 1
ATOM 859 C CA . GLU A 1 100 ? 22.586 -16.144 -1.170 1.00 88.38 100 GLU A CA 1
ATOM 860 C C . GLU A 1 100 ? 22.781 -15.485 0.205 1.00 88.38 100 GLU A C 1
ATOM 862 O O . GLU A 1 100 ? 21.897 -15.532 1.061 1.00 88.38 100 GLU A O 1
ATOM 867 N N . GLN A 1 101 ? 23.901 -14.782 0.405 1.00 86.75 101 GLN A N 1
ATOM 868 C CA . GLN A 1 101 ? 24.183 -14.002 1.617 1.00 86.75 101 GLN A CA 1
ATOM 869 C C . GLN A 1 101 ? 23.682 -12.552 1.548 1.00 86.75 101 GLN A C 1
ATOM 871 O O . GLN A 1 101 ? 24.180 -11.672 2.257 1.00 86.75 101 GLN A O 1
ATOM 876 N N . LYS A 1 102 ? 22.644 -12.299 0.738 1.00 86.25 102 LYS A N 1
ATOM 877 C CA . LYS A 1 102 ? 22.011 -10.981 0.572 1.00 86.25 102 LYS A CA 1
ATOM 878 C C . LYS A 1 102 ? 22.991 -9.904 0.094 1.00 86.25 102 LYS A C 1
ATOM 880 O O . LYS A 1 102 ? 22.829 -8.729 0.438 1.00 86.25 102 LYS A O 1
ATOM 885 N N . GLU A 1 103 ? 24.003 -10.268 -0.687 1.00 91.75 103 GLU A N 1
ATOM 886 C CA . GLU A 1 103 ? 24.780 -9.289 -1.438 1.00 91.75 103 GLU A CA 1
ATOM 887 C C . GLU A 1 103 ? 24.099 -8.941 -2.760 1.00 91.75 103 GLU A C 1
ATOM 889 O O . GLU A 1 103 ? 23.316 -9.700 -3.332 1.00 91.75 103 GLU A O 1
ATOM 894 N N . ALA A 1 104 ? 24.426 -7.759 -3.262 1.00 91.94 104 ALA A N 1
ATOM 895 C CA . ALA A 1 104 ? 24.070 -7.301 -4.584 1.00 91.94 104 ALA A CA 1
ATOM 896 C C . ALA A 1 104 ? 25.273 -6.643 -5.250 1.00 91.94 104 ALA A C 1
ATOM 898 O O . ALA A 1 104 ? 26.107 -5.991 -4.611 1.00 91.94 104 ALA A O 1
ATOM 899 N N . PHE A 1 105 ? 25.327 -6.764 -6.573 1.00 94.12 105 PHE A N 1
ATOM 900 C CA . PHE A 1 105 ? 26.226 -5.938 -7.355 1.00 94.12 105 PHE A CA 1
ATOM 901 C C . PHE A 1 105 ? 25.730 -4.495 -7.335 1.00 94.12 105 PHE A C 1
ATOM 903 O O . PHE A 1 105 ? 24.613 -4.209 -7.765 1.00 94.12 105 PHE A O 1
ATOM 910 N N . SER A 1 106 ? 26.573 -3.587 -6.860 1.00 93.81 106 SER A N 1
ATOM 911 C CA . SER A 1 106 ? 26.268 -2.164 -6.834 1.00 93.81 106 SER A CA 1
ATOM 912 C C . SER A 1 106 ? 27.184 -1.410 -7.776 1.00 93.81 106 SER A C 1
ATOM 914 O O . SER A 1 106 ? 28.400 -1.580 -7.716 1.00 93.81 106 SER A O 1
ATOM 916 N N . TYR A 1 107 ? 26.589 -0.564 -8.614 1.00 94.88 107 TYR A N 1
ATOM 917 C CA . TYR A 1 107 ? 27.284 0.293 -9.567 1.00 94.88 107 TYR A CA 1
ATOM 918 C C . TYR A 1 107 ? 26.970 1.753 -9.247 1.00 94.88 107 TYR A C 1
ATOM 920 O O . TYR A 1 107 ? 25.807 2.156 -9.289 1.00 94.88 107 TYR A O 1
ATOM 928 N N . TYR A 1 108 ? 27.988 2.523 -8.873 1.00 93.62 108 TYR A N 1
ATOM 929 C CA . TYR A 1 108 ? 27.828 3.864 -8.317 1.00 93.62 108 TYR A CA 1
ATOM 930 C C . TYR A 1 108 ? 28.921 4.806 -8.818 1.00 93.62 108 TYR A C 1
ATOM 932 O O . TYR A 1 108 ? 29.978 4.364 -9.268 1.00 93.62 108 TYR A O 1
ATOM 940 N N . PHE A 1 109 ? 28.644 6.107 -8.764 1.00 94.94 109 PHE A N 1
ATOM 941 C CA . PHE A 1 109 ? 29.646 7.129 -9.032 1.00 94.94 109 PHE A CA 1
ATOM 942 C C . PHE A 1 109 ? 30.433 7.392 -7.753 1.00 94.94 109 PHE A C 1
ATOM 944 O O . PHE A 1 109 ? 29.840 7.718 -6.724 1.00 94.94 109 PHE A O 1
ATOM 951 N N . ASP A 1 110 ? 31.742 7.199 -7.812 1.00 95.81 110 ASP A N 1
ATOM 952 C CA . ASP A 1 110 ? 32.651 7.486 -6.717 1.00 95.81 110 ASP A CA 1
ATOM 953 C C . ASP A 1 110 ? 33.172 8.918 -6.868 1.00 95.81 110 ASP A C 1
ATOM 955 O O . ASP A 1 110 ? 33.789 9.258 -7.876 1.00 95.81 110 ASP A O 1
ATOM 959 N N . GLU A 1 111 ? 32.882 9.779 -5.893 1.00 95.69 111 GLU A N 1
ATOM 960 C CA . GLU A 1 111 ? 33.275 11.194 -5.948 1.00 95.69 111 GLU A CA 1
ATOM 961 C C . GLU A 1 111 ? 34.777 11.406 -5.726 1.00 95.69 111 GLU A C 1
ATOM 963 O O . GLU A 1 111 ? 35.311 12.430 -6.148 1.00 95.69 111 GLU A O 1
ATOM 968 N N . VAL A 1 112 ? 35.462 10.458 -5.075 1.00 95.25 112 VAL A N 1
ATOM 969 C CA . VAL A 1 112 ? 36.897 10.559 -4.777 1.00 95.25 112 VAL A CA 1
ATOM 970 C C . VAL A 1 112 ? 37.707 10.190 -6.012 1.00 95.25 112 VAL A C 1
ATOM 972 O O . VAL A 1 112 ? 38.574 10.953 -6.431 1.00 95.25 112 VAL A O 1
ATOM 975 N N . GLU A 1 113 ? 37.382 9.054 -6.625 1.00 92.31 113 GLU A N 1
ATOM 976 C CA . GLU A 1 113 ? 38.024 8.595 -7.863 1.00 92.31 113 GLU A CA 1
ATOM 977 C C . GLU A 1 113 ? 37.463 9.314 -9.108 1.00 92.31 113 GLU A C 1
ATOM 979 O O . GLU A 1 113 ? 38.027 9.233 -10.199 1.00 92.31 113 GLU A O 1
ATOM 984 N N . ASN A 1 114 ? 36.358 10.056 -8.946 1.00 95.38 114 ASN A N 1
ATOM 985 C CA . ASN A 1 114 ? 35.643 10.780 -10.000 1.00 95.38 114 ASN A CA 1
ATOM 986 C C . ASN A 1 114 ? 35.269 9.876 -11.194 1.00 95.38 114 ASN A C 1
ATOM 988 O O . ASN A 1 114 ? 35.291 10.288 -12.359 1.00 95.38 114 ASN A O 1
ATOM 992 N N . GLU A 1 115 ? 34.913 8.623 -10.904 1.00 95.50 115 GLU A N 1
ATOM 993 C CA . GLU A 1 115 ? 34.570 7.611 -11.899 1.00 95.50 115 GLU A CA 1
ATOM 994 C C . GLU A 1 115 ? 33.456 6.669 -11.426 1.00 95.50 115 GLU A C 1
ATOM 996 O O . GLU A 1 115 ? 33.047 6.655 -10.267 1.00 95.50 115 GLU A O 1
ATOM 1001 N N . TRP A 1 116 ? 32.917 5.876 -12.353 1.00 95.88 116 TRP A N 1
ATOM 1002 C CA . TRP A 1 116 ? 31.913 4.868 -12.021 1.00 95.88 116 TRP A CA 1
ATOM 1003 C C . TRP A 1 116 ? 32.568 3.545 -11.630 1.00 95.88 116 TRP A C 1
ATOM 1005 O O . TRP A 1 116 ? 33.232 2.908 -12.452 1.00 95.88 116 TRP A O 1
ATOM 1015 N N . LEU A 1 117 ? 32.285 3.087 -10.413 1.00 95.75 117 LEU A N 1
ATOM 1016 C CA . LEU A 1 117 ? 32.829 1.864 -9.834 1.00 95.75 117 LEU A CA 1
ATOM 1017 C C . LEU A 1 117 ? 31.740 0.826 -9.571 1.00 95.75 117 LEU A C 1
ATOM 1019 O O . LEU A 1 117 ? 30.562 1.144 -9.395 1.00 95.75 117 LEU A O 1
ATOM 1023 N N . GLY A 1 118 ? 32.149 -0.442 -9.542 1.00 95.25 118 GLY A N 1
ATOM 1024 C CA . GLY A 1 118 ? 31.268 -1.567 -9.259 1.00 95.25 118 GLY A CA 1
ATOM 1025 C C . GLY A 1 118 ? 31.865 -2.518 -8.230 1.00 95.25 118 GLY A C 1
ATOM 1026 O O . GLY A 1 118 ? 33.002 -2.955 -8.389 1.00 95.25 118 GLY A O 1
ATOM 1027 N N . LYS A 1 119 ? 31.095 -2.888 -7.203 1.00 95.19 119 LYS A N 1
ATOM 1028 C CA . LYS A 1 119 ? 31.520 -3.877 -6.198 1.00 95.19 119 LYS A CA 1
ATOM 1029 C C . LYS A 1 119 ? 30.345 -4.667 -5.631 1.00 95.19 119 LYS A C 1
ATOM 1031 O O . LYS A 1 119 ? 29.194 -4.238 -5.728 1.00 95.19 119 LYS A O 1
ATOM 1036 N N . ALA A 1 120 ? 30.647 -5.814 -5.030 1.00 95.06 120 ALA A N 1
ATOM 1037 C CA . ALA A 1 120 ? 29.698 -6.506 -4.170 1.00 95.06 120 ALA A CA 1
ATOM 1038 C C . ALA A 1 120 ? 29.456 -5.664 -2.913 1.00 95.06 120 ALA A C 1
ATOM 1040 O O . ALA A 1 120 ? 30.399 -5.196 -2.270 1.00 95.06 120 ALA A O 1
ATOM 1041 N N . MET A 1 121 ? 28.191 -5.433 -2.589 1.00 93.00 121 MET A N 1
ATOM 1042 C CA . MET A 1 121 ? 27.779 -4.785 -1.349 1.00 93.00 121 MET A CA 1
ATOM 1043 C C . MET A 1 121 ? 26.610 -5.555 -0.759 1.00 93.00 121 MET A C 1
ATOM 1045 O O . MET A 1 121 ? 25.815 -6.136 -1.493 1.00 93.00 121 MET A O 1
ATOM 1049 N N . LYS A 1 122 ? 26.454 -5.516 0.563 1.00 90.00 122 LYS A N 1
ATOM 1050 C CA . LYS A 1 122 ? 25.223 -6.001 1.191 1.00 90.00 122 LYS A CA 1
ATOM 1051 C C . LYS A 1 122 ? 24.033 -5.210 0.657 1.00 90.00 122 LYS A C 1
ATOM 1053 O O . LYS A 1 122 ? 24.132 -3.994 0.484 1.00 90.00 122 LYS A O 1
ATOM 1058 N N . LEU A 1 123 ? 22.918 -5.897 0.422 1.00 81.88 123 LEU A N 1
ATOM 1059 C CA . LEU A 1 123 ? 21.662 -5.261 0.054 1.00 81.88 123 LEU A CA 1
ATOM 1060 C C . LEU A 1 123 ? 21.333 -4.173 1.089 1.00 81.88 123 LEU A C 1
ATOM 1062 O O . LEU A 1 123 ? 21.220 -4.484 2.277 1.00 81.88 123 LEU A O 1
ATOM 1066 N N . PRO A 1 124 ? 21.183 -2.905 0.667 1.00 72.94 124 PRO A N 1
ATOM 1067 C CA . PRO A 1 124 ? 20.955 -1.803 1.599 1.00 72.94 124 PRO A CA 1
ATOM 1068 C C . PRO A 1 124 ? 19.599 -1.920 2.304 1.00 72.94 124 PRO A C 1
ATOM 1070 O O . PRO A 1 124 ? 19.418 -1.381 3.391 1.00 72.94 124 PRO A O 1
ATOM 1073 N N . ILE A 1 125 ? 18.651 -2.639 1.697 1.00 68.75 125 ILE A N 1
ATOM 1074 C CA . ILE A 1 125 ? 17.316 -2.884 2.233 1.00 68.75 125 ILE A CA 1
ATOM 1075 C C . ILE A 1 125 ? 17.043 -4.378 2.107 1.00 68.75 125 ILE A C 1
ATOM 1077 O O . ILE A 1 125 ? 17.073 -4.927 1.006 1.00 68.75 125 ILE A O 1
ATOM 1081 N N . THR A 1 126 ? 16.789 -5.033 3.237 1.00 68.31 126 THR A N 1
ATOM 1082 C CA . THR A 1 126 ? 16.462 -6.469 3.277 1.00 68.31 126 THR A CA 1
ATOM 1083 C C . THR A 1 126 ? 15.106 -6.763 3.909 1.00 68.31 126 THR A C 1
ATOM 1085 O O . THR A 1 126 ? 14.615 -7.875 3.749 1.00 68.31 126 THR A O 1
ATOM 1088 N N . ASP A 1 127 ? 14.482 -5.765 4.537 1.00 68.88 127 ASP A N 1
ATOM 1089 C CA . ASP A 1 127 ? 13.147 -5.838 5.126 1.00 68.88 127 ASP A CA 1
ATOM 1090 C C . ASP A 1 127 ? 12.343 -4.599 4.713 1.00 68.88 127 ASP A C 1
ATOM 1092 O O . ASP A 1 127 ? 12.900 -3.513 4.516 1.00 68.88 127 ASP A O 1
ATOM 1096 N N . TYR A 1 128 ? 11.026 -4.741 4.582 1.00 70.88 128 TYR A N 1
ATOM 1097 C CA . TYR A 1 128 ? 10.154 -3.595 4.353 1.00 70.88 128 TYR A CA 1
ATOM 1098 C C . TYR A 1 128 ? 10.041 -2.739 5.627 1.00 70.88 128 TYR A C 1
ATOM 1100 O O . TYR A 1 128 ? 9.608 -3.223 6.673 1.00 70.88 128 TYR A O 1
ATOM 1108 N N . SER A 1 129 ? 10.404 -1.454 5.548 1.00 68.56 129 SER A N 1
ATOM 1109 C CA . SER A 1 129 ? 10.253 -0.516 6.665 1.00 68.56 129 SER A CA 1
ATOM 1110 C C . SER A 1 129 ? 8.836 0.055 6.715 1.00 68.56 129 SER A C 1
ATOM 1112 O O . SER A 1 129 ? 8.385 0.679 5.755 1.00 68.56 129 SER A O 1
ATOM 1114 N N . PHE A 1 130 ? 8.157 -0.100 7.850 1.00 70.19 130 PHE A N 1
ATOM 1115 C CA . PHE A 1 130 ? 6.856 0.521 8.093 1.00 70.19 130 PHE A CA 1
ATOM 1116 C C . PHE A 1 130 ? 7.027 1.805 8.896 1.00 70.19 130 PHE A C 1
ATOM 1118 O O . PHE A 1 130 ? 7.635 1.794 9.967 1.00 70.19 130 PHE A O 1
ATOM 1125 N N . SER A 1 131 ? 6.425 2.888 8.417 1.00 71.50 131 SER A N 1
ATOM 1126 C CA . SER A 1 131 ? 6.204 4.087 9.222 1.00 71.50 131 SER A CA 1
ATOM 1127 C C . SER A 1 131 ? 4.841 3.958 9.896 1.00 71.50 131 SER A C 1
ATOM 1129 O O . SER A 1 131 ? 3.814 4.011 9.226 1.00 71.50 131 SER A O 1
ATOM 1131 N N . GLY A 1 132 ? 4.820 3.736 11.211 1.00 81.62 132 GLY A N 1
ATOM 1132 C CA . GLY A 1 132 ? 3.579 3.832 11.983 1.00 81.62 132 GLY A CA 1
ATOM 1133 C C . GLY A 1 132 ? 3.122 5.286 12.112 1.00 81.62 132 GLY A C 1
ATOM 1134 O O . GLY A 1 132 ? 3.939 6.207 12.035 1.00 81.62 132 GLY A O 1
ATOM 1135 N N . LEU A 1 133 ? 1.827 5.498 12.348 1.00 90.06 133 LEU A N 1
ATOM 1136 C CA . LEU A 1 133 ? 1.317 6.829 12.673 1.00 90.06 133 LEU A CA 1
ATOM 1137 C C . LEU A 1 133 ? 1.617 7.153 14.136 1.00 90.06 133 LEU A C 1
ATOM 1139 O O . LEU A 1 133 ? 1.443 6.314 15.021 1.00 90.06 133 LEU A O 1
ATOM 1143 N N . LYS A 1 134 ? 2.066 8.384 14.386 1.00 93.81 134 LYS A N 1
ATOM 1144 C CA . LYS A 1 134 ? 2.335 8.899 15.730 1.00 93.81 134 LYS A CA 1
ATOM 1145 C C . LYS A 1 134 ? 1.459 10.104 16.015 1.00 93.81 134 LYS A C 1
ATOM 1147 O O . LYS A 1 134 ? 1.483 11.081 15.266 1.00 93.81 134 LYS A O 1
ATOM 1152 N N . LEU A 1 135 ? 0.704 10.041 17.107 1.00 94.44 135 LEU A N 1
ATOM 1153 C CA . LEU A 1 135 ? -0.056 11.179 17.596 1.00 94.44 135 LEU A CA 1
ATOM 1154 C C . LEU A 1 135 ? 0.887 12.146 18.310 1.00 94.44 135 LEU A C 1
ATOM 1156 O O . LEU A 1 135 ? 1.657 11.763 19.187 1.00 94.44 135 LEU A O 1
ATOM 1160 N N . THR A 1 136 ? 0.814 13.419 17.935 1.00 96.12 136 THR A N 1
ATOM 1161 C CA . THR A 1 136 ? 1.654 14.487 18.502 1.00 96.12 136 THR A CA 1
ATOM 1162 C C . THR A 1 136 ? 0.847 15.528 19.278 1.00 96.12 136 THR A C 1
ATOM 1164 O O . THR A 1 136 ? 1.407 16.262 20.092 1.00 96.12 136 THR A O 1
ATOM 1167 N N . ASP A 1 137 ? -0.475 15.579 19.085 1.00 97.25 137 ASP A N 1
ATOM 1168 C CA . ASP A 1 137 ? -1.363 16.485 19.814 1.00 97.25 137 ASP A CA 1
ATOM 1169 C C . ASP A 1 137 ? -1.559 16.010 21.264 1.00 97.25 137 ASP A C 1
ATOM 1171 O O . ASP A 1 137 ? -2.274 15.046 21.554 1.00 97.25 137 ASP A O 1
ATOM 1175 N N . SER A 1 138 ? -0.940 16.731 22.201 1.00 96.88 138 SER A N 1
ATOM 1176 C CA . SER A 1 138 ? -0.987 16.421 23.633 1.00 96.88 138 SER A CA 1
ATOM 1177 C C . SER A 1 138 ? -2.397 16.472 24.238 1.00 96.88 138 SER A C 1
ATOM 1179 O O . SER A 1 138 ? -2.695 15.706 25.162 1.00 96.88 138 SER A O 1
ATOM 1181 N N . GLN A 1 139 ? -3.289 17.328 23.728 1.00 97.38 139 GLN A N 1
ATOM 1182 C CA . GLN A 1 139 ? -4.672 17.393 24.200 1.00 97.38 139 GLN A CA 1
ATOM 1183 C C . GLN A 1 139 ? -5.459 16.172 23.730 1.00 97.38 139 GLN A C 1
ATOM 1185 O O . GLN A 1 139 ? -6.211 15.588 24.517 1.00 97.38 139 GLN A O 1
ATOM 1190 N N . LEU A 1 140 ? -5.267 15.768 22.473 1.00 97.62 140 LEU A N 1
ATOM 1191 C CA . LEU A 1 140 ? -5.886 14.571 21.911 1.00 97.62 140 LEU A CA 1
ATOM 1192 C C . LEU A 1 140 ? -5.435 13.310 22.657 1.00 97.62 140 LEU A C 1
ATOM 1194 O O . LEU A 1 140 ? -6.280 12.531 23.097 1.00 97.62 140 LEU A O 1
ATOM 1198 N N . ILE A 1 141 ? -4.127 13.159 22.889 1.00 98.19 141 ILE A N 1
ATOM 1199 C CA . ILE A 1 141 ? -3.546 12.034 23.642 1.00 98.19 141 ILE A CA 1
ATOM 1200 C C . ILE A 1 141 ? -4.168 11.941 25.040 1.00 98.19 141 ILE A C 1
ATOM 1202 O O . ILE A 1 141 ? -4.600 10.868 25.465 1.00 98.19 141 ILE A O 1
ATOM 1206 N N . LYS A 1 142 ? -4.279 13.071 25.753 1.00 97.81 142 LYS A N 1
ATOM 1207 C CA . LYS A 1 142 ? -4.874 13.100 27.096 1.00 97.81 142 LYS A CA 1
ATOM 1208 C C . LYS A 1 142 ? -6.349 12.690 27.087 1.00 97.81 142 LYS A C 1
ATOM 1210 O O . LYS A 1 142 ? -6.774 11.969 27.988 1.00 97.81 142 LYS A O 1
ATOM 1215 N N . LYS A 1 143 ? -7.124 13.136 26.090 1.00 97.94 143 LYS A N 1
ATOM 1216 C CA . LYS A 1 143 ? -8.542 12.764 25.929 1.00 97.94 143 LYS A CA 1
ATOM 1217 C C . LYS A 1 143 ? -8.712 11.282 25.589 1.00 97.94 143 LYS A C 1
ATOM 1219 O O . LYS A 1 143 ? -9.589 10.632 26.145 1.00 97.94 143 LYS A O 1
ATOM 1224 N N . LEU A 1 144 ? -7.871 10.742 24.710 1.00 98.06 144 LEU A N 1
ATOM 1225 C CA . LEU A 1 144 ? -7.878 9.322 24.353 1.00 98.06 144 LEU A CA 1
ATOM 1226 C C . LEU A 1 144 ? -7.517 8.438 25.553 1.00 98.06 144 LEU A C 1
ATOM 1228 O O . LEU A 1 144 ? -8.215 7.467 25.847 1.00 98.06 144 LEU A O 1
ATOM 1232 N N . GLY A 1 145 ? -6.487 8.818 26.313 1.00 96.94 145 GLY A N 1
ATOM 1233 C CA . GLY A 1 145 ? -6.066 8.088 27.511 1.00 96.94 145 GLY A CA 1
ATOM 1234 C C . GLY A 1 145 ? -7.137 8.025 28.609 1.00 96.94 145 GLY A C 1
ATOM 1235 O O . GLY A 1 145 ? -7.159 7.070 29.389 1.00 96.94 145 GLY A O 1
ATOM 1236 N N . SER A 1 146 ? -8.048 9.004 28.657 1.00 97.00 146 SER A N 1
ATOM 1237 C CA . SER A 1 146 ? -9.165 9.063 29.610 1.00 97.00 146 SER A CA 1
ATOM 1238 C C . SER A 1 146 ? -10.510 8.591 29.046 1.00 97.00 146 SER A C 1
ATOM 1240 O O . SER A 1 146 ? -11.512 8.626 29.766 1.00 97.00 146 SER A O 1
ATOM 1242 N N . ALA A 1 147 ? -10.555 8.131 27.792 1.00 97.25 147 ALA A N 1
ATOM 1243 C CA . ALA A 1 147 ? -11.785 7.661 27.170 1.00 97.25 147 ALA A CA 1
ATOM 1244 C C . ALA A 1 147 ? -12.402 6.489 27.955 1.00 97.25 147 ALA A C 1
ATOM 1246 O O . ALA A 1 147 ? -11.702 5.599 28.462 1.00 97.25 147 ALA A O 1
ATOM 1247 N N . LYS A 1 148 ? -13.742 6.487 28.046 1.00 97.50 148 LYS A N 1
ATOM 1248 C CA . LYS A 1 148 ? -14.507 5.405 28.685 1.00 97.50 148 LYS A CA 1
ATOM 1249 C C . LYS A 1 148 ? -14.154 4.077 28.024 1.00 97.50 148 LYS A C 1
ATOM 1251 O O . LYS A 1 148 ? -13.974 4.025 26.816 1.00 97.50 148 LYS A O 1
ATOM 1256 N N . LYS A 1 149 ? -14.071 3.000 28.801 1.00 97.75 149 LYS A N 1
ATOM 1257 C CA . LYS A 1 149 ? -13.811 1.658 28.263 1.00 97.75 149 LYS A CA 1
ATOM 1258 C C . LYS A 1 149 ? -15.109 0.991 27.822 1.00 97.75 149 LYS A C 1
ATOM 1260 O O . LYS A 1 149 ? -16.146 1.184 28.453 1.00 97.75 149 LYS A O 1
ATOM 1265 N N . SER A 1 150 ? -15.030 0.182 26.773 1.00 96.75 150 SER A N 1
ATOM 1266 C CA . SER A 1 150 ? -16.114 -0.670 26.292 1.00 96.75 150 SER A CA 1
ATOM 1267 C C . SER A 1 150 ? -15.638 -2.120 26.152 1.00 96.75 150 SER A C 1
ATOM 1269 O O . SER A 1 150 ? -14.449 -2.406 26.018 1.00 96.75 150 SER A O 1
ATOM 1271 N N . ASN A 1 151 ? -16.580 -3.065 26.190 1.00 96.44 151 ASN A N 1
ATOM 1272 C CA . ASN A 1 151 ? -16.305 -4.499 26.005 1.00 96.44 151 ASN A CA 1
ATOM 1273 C C . ASN A 1 151 ? -16.398 -4.944 24.533 1.00 96.44 151 ASN A C 1
ATOM 1275 O O . ASN A 1 151 ? -16.446 -6.152 24.246 1.00 96.44 151 ASN A O 1
ATOM 1279 N N . ASN A 1 152 ? -16.449 -3.973 23.619 1.00 97.50 152 ASN A N 1
ATOM 1280 C CA . ASN A 1 152 ? -16.551 -4.206 22.188 1.00 97.50 152 ASN A CA 1
ATOM 1281 C C . ASN A 1 152 ? -15.234 -4.777 21.657 1.00 97.50 152 ASN A C 1
ATOM 1283 O O . ASN A 1 152 ? -14.154 -4.542 22.214 1.00 97.50 152 ASN A O 1
ATOM 1287 N N . VAL A 1 153 ? -15.355 -5.553 20.587 1.00 98.44 153 VAL A N 1
ATOM 1288 C CA . VAL A 1 153 ? -14.238 -6.103 19.825 1.00 98.44 153 VAL A CA 1
ATOM 1289 C C . VAL A 1 153 ? -14.464 -5.676 18.389 1.00 98.44 153 VAL A C 1
ATOM 1291 O O . VAL A 1 153 ? -15.550 -5.914 17.863 1.00 98.44 153 VAL A O 1
ATOM 1294 N N . LEU A 1 154 ? -13.479 -5.010 17.798 1.00 98.69 154 LEU A N 1
ATOM 1295 C CA . LEU A 1 154 ? -13.575 -4.550 16.417 1.00 98.69 154 LEU A CA 1
ATOM 1296 C C . LEU A 1 154 ? -12.753 -5.437 15.491 1.00 98.69 154 LEU A C 1
ATOM 1298 O O . LEU A 1 154 ? -11.696 -5.910 15.898 1.00 98.69 154 LEU A O 1
ATOM 1302 N N . GLU A 1 155 ? -13.209 -5.592 14.256 1.00 98.50 155 GLU A N 1
ATOM 1303 C CA . GLU A 1 155 ? -12.364 -5.976 13.124 1.00 98.50 155 GLU A CA 1
ATOM 1304 C C . GLU A 1 155 ? -12.045 -4.727 12.313 1.00 98.50 155 GLU A C 1
ATOM 1306 O O . GLU A 1 155 ? -12.927 -3.899 12.067 1.00 98.50 155 GLU A O 1
ATOM 1311 N N . VAL A 1 156 ? -10.780 -4.574 11.936 1.00 98.25 156 VAL A N 1
ATOM 1312 C CA . VAL A 1 156 ? -10.310 -3.440 11.145 1.00 98.25 156 VAL A CA 1
ATOM 1313 C C . VAL A 1 156 ? -9.403 -3.942 10.035 1.00 98.25 156 VAL A C 1
ATOM 1315 O O . VAL A 1 156 ? -8.431 -4.655 10.298 1.00 98.25 156 VAL A O 1
ATOM 1318 N N . ASP A 1 157 ? -9.700 -3.531 8.804 1.00 96.12 157 ASP A N 1
ATOM 1319 C CA . ASP A 1 157 ? -8.893 -3.885 7.639 1.00 96.12 157 ASP A CA 1
ATOM 1320 C C . ASP A 1 157 ? -8.745 -2.723 6.656 1.00 96.12 157 ASP A C 1
ATOM 1322 O O . ASP A 1 157 ? -9.510 -1.753 6.673 1.00 96.12 157 ASP A O 1
ATOM 1326 N N . LEU A 1 158 ? -7.742 -2.848 5.790 1.00 94.31 158 LEU A N 1
ATOM 1327 C CA . LEU A 1 158 ? -7.476 -1.946 4.679 1.00 94.31 158 LEU A CA 1
ATOM 1328 C C . LEU A 1 158 ? -7.237 -2.794 3.431 1.00 94.31 158 LEU A C 1
ATOM 1330 O O . LEU A 1 158 ? -6.352 -3.647 3.408 1.00 94.31 158 LEU A O 1
ATOM 1334 N N . ALA A 1 159 ? -8.035 -2.562 2.396 1.00 91.94 159 ALA A N 1
ATOM 1335 C CA . ALA A 1 159 ? -8.081 -3.390 1.204 1.00 91.94 159 ALA A CA 1
ATOM 1336 C C . ALA A 1 159 ? -8.063 -2.545 -0.071 1.00 91.94 159 ALA A C 1
ATOM 1338 O O . ALA A 1 159 ? -8.527 -1.405 -0.100 1.00 91.94 159 ALA A O 1
ATOM 1339 N N . TYR A 1 160 ? -7.580 -3.148 -1.154 1.00 88.75 160 TYR A N 1
ATOM 1340 C CA . TYR A 1 160 ? -7.868 -2.681 -2.505 1.00 88.75 160 TYR A CA 1
ATOM 1341 C C . TYR A 1 160 ? -9.073 -3.428 -3.051 1.00 88.75 160 TYR A C 1
ATOM 1343 O O . TYR A 1 160 ? -9.169 -4.651 -2.927 1.00 88.75 160 TYR A O 1
ATOM 1351 N N . LEU A 1 161 ? -9.966 -2.701 -3.716 1.00 81.25 161 LEU A N 1
ATOM 1352 C CA . LEU A 1 161 ? -11.088 -3.320 -4.418 1.00 81.25 161 LEU A CA 1
ATOM 1353 C C . LEU A 1 161 ? -10.643 -4.023 -5.709 1.00 81.25 161 LEU A C 1
ATOM 1355 O O . LEU A 1 161 ? -11.327 -4.939 -6.156 1.00 81.25 161 LEU A O 1
ATOM 1359 N N . GLY A 1 162 ? -9.500 -3.619 -6.280 1.00 84.00 162 GLY A N 1
ATOM 1360 C CA . GLY A 1 162 ? -8.998 -4.156 -7.547 1.00 84.00 162 GLY A CA 1
ATOM 1361 C C . GLY A 1 162 ? -9.798 -3.652 -8.746 1.00 84.00 162 GLY A C 1
ATOM 1362 O O . GLY A 1 162 ? -9.977 -4.368 -9.724 1.00 84.00 162 GLY A O 1
ATOM 1363 N N . VAL A 1 163 ? -10.313 -2.426 -8.655 1.00 83.56 163 VAL A N 1
ATOM 1364 C CA . VAL A 1 163 ? -11.204 -1.835 -9.657 1.00 83.56 163 VAL A CA 1
ATOM 1365 C C . VAL A 1 163 ? -10.492 -0.781 -10.478 1.00 83.56 163 VAL A C 1
ATOM 1367 O O . VAL A 1 163 ? -9.529 -0.161 -10.036 1.00 83.56 163 VAL A O 1
ATOM 1370 N N . THR A 1 164 ? -11.013 -0.547 -11.677 1.00 88.06 164 THR A N 1
ATOM 1371 C CA . THR A 1 164 ? -10.582 0.548 -12.544 1.00 88.06 164 THR A CA 1
ATOM 1372 C C . THR A 1 16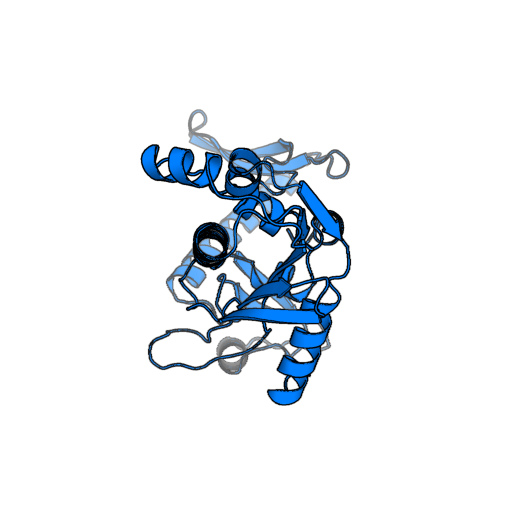4 ? -11.671 1.616 -12.569 1.00 88.06 164 THR A C 1
ATOM 1374 O O . THR A 1 164 ? -12.726 1.415 -13.169 1.00 88.06 164 THR A O 1
ATOM 1377 N N . ILE A 1 165 ? -11.421 2.764 -11.938 1.00 88.94 165 ILE A N 1
ATOM 1378 C CA . ILE A 1 165 ? -12.335 3.913 -11.951 1.00 88.94 165 ILE A CA 1
ATOM 1379 C C . ILE A 1 165 ? -11.772 4.983 -12.886 1.00 88.94 165 ILE A C 1
ATOM 1381 O O . ILE A 1 165 ? -10.758 5.621 -12.600 1.00 88.94 165 ILE A O 1
ATOM 1385 N N . ASN A 1 166 ? -12.452 5.189 -14.013 1.00 90.31 166 ASN A N 1
ATOM 1386 C CA . ASN A 1 166 ? -12.112 6.230 -14.978 1.00 90.31 166 ASN A CA 1
ATOM 1387 C C . ASN A 1 166 ? -12.887 7.509 -14.653 1.00 90.31 166 ASN A C 1
ATOM 1389 O O . ASN A 1 166 ? -14.058 7.638 -15.005 1.00 90.31 166 ASN A O 1
ATOM 1393 N N . ASP A 1 167 ? -12.225 8.458 -13.999 1.00 88.44 167 ASP A N 1
ATOM 1394 C CA . ASP A 1 167 ? -12.774 9.782 -13.712 1.00 88.44 167 ASP A CA 1
ATOM 1395 C C . ASP A 1 167 ? -11.923 10.854 -14.400 1.00 88.44 167 ASP A C 1
ATOM 1397 O O . ASP A 1 167 ? -10.695 10.810 -14.350 1.00 88.44 167 ASP A O 1
ATOM 1401 N N . LYS A 1 168 ? -12.575 11.840 -15.026 1.00 89.31 168 LYS A N 1
ATOM 1402 C CA . LYS A 1 168 ? -11.916 12.940 -15.747 1.00 89.31 168 LYS A CA 1
ATOM 1403 C C . LYS A 1 168 ? -11.034 13.809 -14.848 1.00 89.31 168 LYS A C 1
ATOM 1405 O O . LYS A 1 168 ? -10.190 14.530 -15.372 1.00 89.31 168 LYS A O 1
ATOM 1410 N N . LYS A 1 169 ? -11.223 13.765 -13.523 1.00 90.62 169 LYS A N 1
ATOM 1411 C CA . LYS A 1 169 ? -10.339 14.452 -12.570 1.00 90.62 169 LYS A CA 1
ATOM 1412 C C . LYS A 1 169 ? -8.946 13.818 -12.474 1.00 90.62 169 LYS A C 1
ATOM 1414 O O . LYS A 1 169 ? -8.026 14.477 -12.000 1.00 90.62 169 LYS A O 1
ATOM 1419 N N . TYR A 1 170 ? -8.787 12.567 -12.913 1.00 88.69 170 TYR A N 1
ATOM 1420 C CA . TYR A 1 170 ? -7.534 11.821 -12.831 1.00 88.69 170 TYR A CA 1
ATOM 1421 C C . TYR A 1 170 ? -6.924 11.581 -14.211 1.00 88.69 170 TYR A C 1
ATOM 1423 O O . TYR A 1 170 ? -7.615 11.322 -15.192 1.00 88.69 170 TYR A O 1
ATOM 1431 N N . VAL A 1 171 ? -5.593 11.632 -14.276 1.00 88.81 171 VAL A N 1
ATOM 1432 C CA . VAL A 1 171 ? -4.828 11.408 -15.518 1.00 88.81 171 VAL A CA 1
ATOM 1433 C C . VAL A 1 171 ? -4.692 9.914 -15.846 1.00 88.81 171 VAL A C 1
ATOM 1435 O O . VAL A 1 171 ? -4.460 9.543 -16.996 1.00 88.81 171 VAL A O 1
ATOM 1438 N N . ARG A 1 172 ? -4.840 9.048 -14.839 1.00 91.69 172 ARG A N 1
ATOM 1439 C CA . ARG A 1 172 ? -4.779 7.589 -14.960 1.00 91.69 172 ARG A CA 1
ATOM 1440 C C . ARG A 1 172 ? -5.911 6.949 -14.144 1.00 91.69 172 ARG A C 1
ATOM 1442 O O . ARG A 1 172 ? -6.396 7.593 -13.210 1.00 91.69 172 ARG A O 1
ATOM 1449 N N . PRO A 1 173 ? -6.340 5.719 -14.472 1.00 93.31 173 PRO A N 1
ATOM 1450 C CA . PRO A 1 173 ? -7.450 5.083 -13.781 1.00 93.31 173 PRO A CA 1
ATOM 1451 C C . PRO A 1 173 ? -7.158 4.883 -12.294 1.00 93.31 173 PRO A C 1
ATOM 1453 O O . PRO A 1 173 ? -6.078 4.438 -11.908 1.00 93.31 173 PRO A O 1
ATOM 1456 N N . ALA A 1 174 ? -8.134 5.218 -11.464 1.00 93.56 174 ALA A N 1
ATOM 1457 C CA . ALA A 1 174 ? -8.054 5.087 -10.021 1.00 93.56 174 ALA A CA 1
ATOM 1458 C C . ALA A 1 174 ? -8.332 3.643 -9.578 1.00 93.56 174 ALA A C 1
ATOM 1460 O O . ALA A 1 174 ? -9.213 2.984 -10.129 1.00 93.56 174 ALA A O 1
ATOM 1461 N N . ASN A 1 175 ? -7.617 3.197 -8.549 1.00 92.19 175 ASN A N 1
ATOM 1462 C CA . ASN A 1 175 ? -7.881 1.970 -7.802 1.00 92.19 175 ASN A CA 1
ATOM 1463 C C . ASN A 1 175 ? -7.797 2.310 -6.305 1.00 92.19 175 ASN A C 1
ATOM 1465 O O . ASN A 1 175 ? -6.769 2.064 -5.669 1.00 92.19 175 ASN A O 1
ATOM 1469 N N . PRO A 1 176 ? -8.825 2.987 -5.770 1.00 87.62 176 PRO A N 1
ATOM 1470 C CA . PRO A 1 176 ? -8.771 3.539 -4.430 1.00 87.62 176 PRO A CA 1
ATOM 1471 C C . PRO A 1 176 ? -8.736 2.447 -3.363 1.00 87.62 176 PRO A C 1
ATOM 1473 O O . PRO A 1 176 ? -9.248 1.336 -3.544 1.00 87.62 176 PRO A O 1
ATOM 1476 N N . HIS A 1 177 ? -8.184 2.814 -2.214 1.00 91.19 177 HIS A N 1
ATOM 1477 C CA . HIS A 1 177 ? -8.274 2.008 -1.013 1.00 91.19 177 HIS A CA 1
ATOM 1478 C C . HIS A 1 177 ? -9.695 2.026 -0.450 1.00 91.19 177 HIS A C 1
ATOM 1480 O O . HIS A 1 177 ? -10.432 3.009 -0.564 1.00 91.19 177 HIS A O 1
ATOM 1486 N N . MET A 1 178 ? -10.045 0.941 0.227 1.00 92.94 178 MET A N 1
ATOM 1487 C CA . MET A 1 178 ? -11.170 0.870 1.139 1.00 92.94 178 MET A CA 1
ATOM 1488 C C . MET A 1 178 ? -10.647 0.501 2.524 1.00 92.94 178 MET A C 1
ATOM 1490 O O . MET A 1 178 ? -9.902 -0.468 2.656 1.00 92.94 178 MET A O 1
ATOM 1494 N N . TYR A 1 179 ? -11.053 1.233 3.557 1.00 95.81 179 TYR A N 1
ATOM 1495 C CA . TYR A 1 179 ? -10.879 0.771 4.934 1.00 95.81 179 TYR A CA 1
ATOM 1496 C C . TYR A 1 179 ? -12.222 0.372 5.534 1.00 95.81 179 TYR A C 1
ATOM 1498 O O . TYR A 1 179 ? -13.276 0.892 5.153 1.00 95.81 179 TYR A O 1
ATOM 1506 N N . LEU A 1 180 ? -12.169 -0.575 6.466 1.00 97.31 180 LEU A N 1
ATOM 1507 C CA . LEU A 1 180 ? -13.330 -1.228 7.053 1.00 97.31 180 LEU A CA 1
ATOM 1508 C C . LEU A 1 180 ? -13.192 -1.253 8.573 1.00 97.31 180 LEU A C 1
ATOM 1510 O O . LEU A 1 180 ? -12.118 -1.536 9.098 1.00 97.31 180 LEU A O 1
ATOM 1514 N N . VAL A 1 181 ? -14.293 -0.978 9.268 1.00 98.19 181 VAL A N 1
ATOM 1515 C CA . VAL A 1 181 ? -14.423 -1.113 10.720 1.00 98.19 181 VAL A CA 1
ATOM 1516 C C . VAL A 1 181 ? -15.722 -1.856 11.008 1.00 98.19 181 VAL A C 1
ATOM 1518 O O . VAL A 1 181 ? -16.806 -1.401 10.634 1.00 98.19 181 VAL A O 1
ATOM 1521 N N . ALA A 1 182 ? -15.629 -2.995 11.684 1.00 98.31 182 ALA A N 1
ATOM 1522 C CA . ALA A 1 182 ? -16.769 -3.851 11.992 1.00 98.31 182 ALA A CA 1
ATOM 1523 C C . ALA A 1 182 ? -16.826 -4.208 13.479 1.00 98.31 182 ALA A C 1
ATOM 1525 O O . ALA A 1 182 ? -15.799 -4.271 14.152 1.00 98.31 182 ALA A O 1
ATOM 1526 N N . ASP A 1 183 ? -18.027 -4.463 13.999 1.00 97.81 183 ASP A N 1
ATOM 1527 C CA . ASP A 1 183 ? -18.211 -5.063 15.322 1.00 97.81 183 ASP A CA 1
ATOM 1528 C C . ASP A 1 183 ? -18.143 -6.584 15.170 1.00 97.81 183 ASP A C 1
ATOM 1530 O O . ASP A 1 183 ? -19.065 -7.210 14.640 1.00 97.81 183 ASP A O 1
ATOM 1534 N N . HIS A 1 184 ? -17.053 -7.168 15.666 1.00 97.50 184 HIS A N 1
ATOM 1535 C CA . HIS A 1 184 ? -16.774 -8.598 15.562 1.00 97.50 184 HIS A CA 1
ATOM 1536 C C . HIS A 1 184 ? -17.883 -9.452 16.191 1.00 97.50 184 HIS A C 1
ATOM 1538 O O . HIS A 1 184 ? -18.297 -10.465 15.640 1.00 97.50 184 HIS A O 1
ATOM 1544 N N . LYS A 1 185 ? -18.395 -9.049 17.362 1.00 94.94 185 LYS A N 1
ATOM 1545 C CA . LYS A 1 185 ? -19.356 -9.874 18.114 1.00 94.94 185 LYS A CA 1
ATOM 1546 C C . LYS A 1 185 ? -20.754 -9.810 17.526 1.00 94.94 185 LYS A C 1
ATOM 1548 O O . LYS A 1 185 ? -21.504 -10.775 17.631 1.00 94.94 185 LYS A O 1
ATOM 1553 N N . LYS A 1 186 ? -21.128 -8.649 16.995 1.00 94.94 186 LYS A N 1
ATOM 1554 C CA . LYS A 1 186 ? -22.450 -8.442 16.400 1.00 94.94 186 LYS A CA 1
ATOM 1555 C C . LYS A 1 186 ? -22.508 -8.877 14.940 1.00 94.94 186 LYS A C 1
ATOM 1557 O O . LYS A 1 186 ? -23.611 -9.001 14.421 1.00 94.94 186 LYS A O 1
ATOM 1562 N N . GLY A 1 187 ? -21.362 -9.083 14.291 1.00 95.94 187 GLY A N 1
ATOM 1563 C CA . GLY A 1 187 ? -21.314 -9.446 12.878 1.00 95.94 187 GLY A CA 1
ATOM 1564 C C . GLY A 1 187 ? -21.777 -8.317 11.957 1.00 95.94 187 GLY A C 1
ATOM 1565 O O . GLY A 1 187 ? -22.331 -8.590 10.899 1.00 95.94 187 GLY A O 1
ATOM 1566 N N . ILE A 1 188 ? -21.625 -7.053 12.375 1.00 95.25 188 ILE A N 1
ATOM 1567 C CA . ILE A 1 188 ? -22.118 -5.896 11.616 1.00 95.25 188 ILE A CA 1
ATOM 1568 C C . ILE A 1 188 ? -20.975 -4.987 11.179 1.00 95.25 188 ILE A C 1
ATOM 1570 O O . ILE A 1 188 ? -20.070 -4.676 11.957 1.00 95.25 188 ILE A O 1
ATOM 1574 N N . MET A 1 189 ? -21.071 -4.494 9.947 1.00 97.19 189 MET A N 1
ATOM 1575 C CA . MET A 1 189 ? -20.240 -3.393 9.479 1.00 97.19 189 MET A CA 1
ATOM 1576 C C . MET A 1 189 ? -20.658 -2.102 10.175 1.00 97.19 189 MET A C 1
ATOM 1578 O O . MET A 1 189 ? -21.812 -1.686 10.084 1.00 97.19 189 MET A O 1
ATOM 1582 N N . LEU A 1 190 ? -19.715 -1.465 10.869 1.00 96.94 190 LEU A N 1
ATOM 1583 C CA . LEU A 1 190 ? -19.936 -0.165 11.501 1.00 96.94 190 LEU A CA 1
ATOM 1584 C C . LEU A 1 190 ? -19.627 0.961 10.521 1.00 96.94 190 LEU A C 1
ATOM 1586 O O . LEU A 1 190 ? -20.354 1.949 10.455 1.00 96.94 190 LEU A O 1
ATOM 1590 N N . LYS A 1 191 ? -18.538 0.806 9.764 1.00 96.38 191 LYS A N 1
ATOM 1591 C CA . LYS A 1 191 ? -18.108 1.776 8.767 1.00 96.38 191 LYS A CA 1
ATOM 1592 C C . LYS A 1 191 ? -17.288 1.111 7.673 1.00 96.38 191 LYS A C 1
ATOM 1594 O O . LYS A 1 191 ? -16.491 0.215 7.931 1.00 96.38 191 LYS A O 1
ATOM 1599 N N . PHE A 1 192 ? -17.455 1.606 6.459 1.00 95.44 192 PHE A N 1
ATOM 1600 C CA . PHE A 1 192 ? -16.504 1.421 5.378 1.00 95.44 192 PHE A CA 1
ATOM 1601 C C . PHE A 1 192 ? -16.407 2.734 4.606 1.00 95.44 192 PHE A C 1
ATOM 1603 O O . PHE A 1 192 ? -17.372 3.499 4.554 1.00 95.44 192 PHE A O 1
ATOM 1610 N N . GLN A 1 193 ? -15.250 2.998 4.018 1.00 95.38 193 GLN A N 1
ATOM 1611 C CA . GLN A 1 193 ? -15.037 4.190 3.209 1.00 95.38 193 GLN A CA 1
ATOM 1612 C C . GLN A 1 193 ? -14.091 3.856 2.067 1.00 95.38 193 GLN A C 1
ATOM 1614 O O . GLN A 1 193 ? -13.052 3.239 2.287 1.00 95.38 193 GLN A O 1
ATOM 1619 N N . ILE A 1 194 ? -14.454 4.294 0.863 1.00 93.06 194 ILE A N 1
ATOM 1620 C CA . ILE A 1 194 ? -13.567 4.304 -0.301 1.00 93.06 194 ILE A CA 1
ATOM 1621 C C . ILE A 1 194 ? -12.892 5.672 -0.327 1.00 93.06 194 ILE A C 1
ATOM 1623 O O . ILE A 1 194 ? -13.585 6.696 -0.348 1.00 93.06 194 ILE A O 1
ATOM 1627 N N . THR A 1 195 ? -11.566 5.701 -0.277 1.00 92.38 195 THR A N 1
ATOM 1628 C CA . THR A 1 195 ? -10.806 6.956 -0.266 1.00 92.38 195 THR A CA 1
ATOM 1629 C C . THR A 1 195 ? -10.612 7.496 -1.674 1.00 92.38 195 THR A C 1
ATOM 1631 O O . THR A 1 195 ? -10.846 6.811 -2.672 1.00 92.38 195 THR A O 1
ATOM 1634 N N . GLN A 1 196 ? -10.179 8.748 -1.787 1.00 91.44 196 GLN A N 1
ATOM 1635 C CA . GLN A 1 196 ? -9.625 9.201 -3.062 1.00 91.44 196 GLN A CA 1
ATOM 1636 C C . GLN A 1 196 ? -8.251 8.535 -3.309 1.00 91.44 196 GLN A C 1
ATOM 1638 O O . GLN A 1 196 ? -7.573 8.169 -2.351 1.00 91.44 196 GLN A O 1
ATOM 1643 N N . PRO A 1 197 ? -7.805 8.388 -4.570 1.00 89.44 197 PRO A N 1
ATOM 1644 C CA . PRO A 1 197 ? -6.512 7.781 -4.913 1.00 89.44 197 PRO A CA 1
ATOM 1645 C C . PRO A 1 197 ? -5.302 8.401 -4.215 1.00 89.44 197 PRO A C 1
ATOM 1647 O O . PRO A 1 197 ? -4.377 7.687 -3.854 1.00 89.44 197 PRO A O 1
ATOM 1650 N N . ASP A 1 198 ? -5.304 9.724 -4.035 1.00 88.50 198 ASP A N 1
ATOM 1651 C CA . ASP A 1 198 ? -4.196 10.455 -3.408 1.00 88.50 198 ASP A CA 1
ATOM 1652 C C . ASP A 1 198 ? -4.400 10.664 -1.891 1.00 88.50 198 ASP A C 1
ATOM 1654 O O . ASP A 1 198 ? -3.616 11.360 -1.251 1.00 88.50 198 ASP A O 1
ATOM 1658 N N . GLU A 1 199 ? -5.469 10.109 -1.313 1.00 91.25 199 GLU A N 1
ATOM 1659 C CA . GLU A 1 199 ? -5.764 10.195 0.117 1.00 91.25 199 GLU A CA 1
ATOM 1660 C C . GLU A 1 199 ? -5.158 9.003 0.870 1.00 91.25 199 GLU A C 1
ATOM 1662 O O . GLU A 1 199 ? -5.306 7.848 0.465 1.00 91.25 199 GLU A O 1
ATOM 1667 N N . ASP A 1 200 ? -4.511 9.283 2.004 1.00 91.44 200 ASP A N 1
ATOM 1668 C CA . ASP A 1 200 ? -3.960 8.253 2.884 1.00 91.44 200 ASP A CA 1
ATOM 1669 C C . ASP A 1 200 ? -5.084 7.573 3.684 1.00 91.44 200 ASP A C 1
ATOM 1671 O O . ASP A 1 200 ? -5.610 8.104 4.670 1.00 91.44 200 ASP A O 1
ATOM 1675 N N . ALA A 1 201 ? -5.442 6.364 3.256 1.00 92.94 201 ALA A N 1
ATOM 1676 C CA . ALA A 1 201 ? -6.471 5.561 3.902 1.00 92.94 201 ALA A CA 1
ATOM 1677 C C . ALA A 1 201 ? -6.111 5.136 5.331 1.00 92.94 201 ALA A C 1
ATOM 1679 O O . ALA A 1 201 ? -7.013 4.933 6.141 1.00 92.94 201 ALA A O 1
ATOM 1680 N N . GLY A 1 202 ? -4.823 5.035 5.669 1.00 93.88 202 GLY A N 1
ATOM 1681 C CA . GLY A 1 202 ? -4.376 4.762 7.030 1.00 93.88 202 GLY A CA 1
ATOM 1682 C C . GLY A 1 202 ? -4.659 5.932 7.968 1.00 93.88 202 GLY A C 1
ATOM 1683 O O . GLY A 1 202 ? -5.149 5.726 9.080 1.00 93.88 202 GLY A O 1
ATOM 1684 N N . VAL A 1 203 ? -4.424 7.165 7.510 1.00 94.81 203 VAL A N 1
ATOM 1685 C CA . VAL A 1 203 ? -4.754 8.385 8.266 1.00 94.81 203 VAL A CA 1
ATOM 1686 C C . VAL A 1 203 ? -6.266 8.534 8.442 1.00 94.81 203 VAL A C 1
ATOM 1688 O O . VAL A 1 203 ? -6.724 8.788 9.559 1.00 94.81 203 VAL A O 1
ATOM 1691 N N . ALA A 1 204 ? -7.046 8.330 7.377 1.00 96.06 204 ALA A N 1
ATOM 1692 C CA . ALA A 1 204 ? -8.508 8.379 7.447 1.00 96.06 204 ALA A CA 1
ATOM 1693 C C . ALA A 1 204 ? -9.068 7.318 8.414 1.00 96.06 204 ALA A C 1
ATOM 1695 O O . ALA A 1 204 ? -9.868 7.637 9.299 1.00 96.06 204 ALA A O 1
ATOM 1696 N N . LEU A 1 205 ? -8.568 6.080 8.323 1.00 97.38 205 LEU A N 1
ATOM 1697 C CA . LEU A 1 205 ? -8.907 4.995 9.242 1.00 97.38 205 LEU A CA 1
ATOM 1698 C C . LEU A 1 205 ? -8.576 5.353 10.698 1.00 97.38 205 LEU A C 1
ATOM 1700 O O . LEU A 1 205 ? -9.411 5.173 11.584 1.00 97.38 205 LEU A O 1
ATOM 1704 N N . ALA A 1 206 ? -7.376 5.871 10.965 1.00 97.31 206 ALA A N 1
ATOM 1705 C CA . ALA A 1 206 ? -6.966 6.280 12.307 1.00 97.31 206 ALA A CA 1
ATOM 1706 C C . ALA A 1 206 ? -7.903 7.354 12.888 1.00 97.31 206 ALA A C 1
ATOM 1708 O O . ALA A 1 206 ? -8.296 7.265 14.056 1.00 97.31 206 ALA A O 1
ATOM 1709 N N . GLY A 1 207 ? -8.312 8.327 12.066 1.00 97.12 207 GLY A N 1
ATOM 1710 C CA . GLY A 1 207 ? -9.304 9.338 12.434 1.00 97.12 207 GLY A CA 1
ATOM 1711 C C . GLY A 1 207 ? -10.652 8.732 12.830 1.00 97.12 207 GLY A C 1
ATOM 1712 O O . GLY A 1 207 ? -11.225 9.110 13.853 1.00 97.12 207 GLY A O 1
ATOM 1713 N N . ASP A 1 208 ? -11.125 7.735 12.085 1.00 97.75 208 ASP A N 1
ATOM 1714 C CA . ASP A 1 208 ? -12.386 7.053 12.383 1.00 97.75 208 ASP A CA 1
ATOM 1715 C C . ASP A 1 208 ? -12.329 6.170 13.629 1.00 97.75 208 ASP A C 1
ATOM 1717 O O . ASP A 1 208 ? -13.296 6.121 14.390 1.00 97.75 208 ASP A O 1
ATOM 1721 N N . ILE A 1 209 ? -11.193 5.523 13.899 1.00 98.38 209 ILE A N 1
ATOM 1722 C CA . ILE A 1 209 ? -10.991 4.794 15.157 1.00 98.38 209 ILE A CA 1
ATOM 1723 C C . ILE A 1 209 ? -11.022 5.760 16.346 1.00 98.38 209 ILE A C 1
ATOM 1725 O O . ILE A 1 209 ? -11.658 5.467 17.359 1.00 98.38 209 ILE A O 1
ATOM 1729 N N . ILE A 1 210 ? -10.395 6.933 16.228 1.00 98.31 210 ILE A N 1
ATOM 1730 C CA . ILE A 1 210 ? -10.458 7.986 17.253 1.00 98.31 210 ILE A CA 1
ATOM 1731 C C . ILE A 1 210 ? -11.904 8.457 17.464 1.00 98.31 210 ILE A C 1
ATOM 1733 O O . ILE A 1 210 ? -12.353 8.547 18.609 1.00 98.31 210 ILE A O 1
ATOM 1737 N N . GLY A 1 211 ? -12.644 8.710 16.380 1.00 97.94 211 GLY A N 1
ATOM 1738 C CA . GLY A 1 211 ? -14.061 9.077 16.435 1.00 97.94 211 GLY A CA 1
ATOM 1739 C C . GLY A 1 211 ? -14.900 8.024 17.158 1.00 97.94 211 GLY A C 1
ATOM 1740 O O . GLY A 1 211 ? -15.606 8.344 18.117 1.00 97.94 211 GLY A O 1
ATOM 1741 N N . TYR A 1 212 ? -14.731 6.753 16.785 1.00 98.31 212 TYR A N 1
ATOM 1742 C CA . TYR A 1 212 ? -15.391 5.627 17.441 1.00 98.31 212 TYR A CA 1
ATOM 1743 C C . TYR A 1 212 ? -15.081 5.572 18.945 1.00 98.31 212 TYR A C 1
ATOM 1745 O O . TYR A 1 212 ? -15.984 5.372 19.756 1.00 98.31 212 TYR A O 1
ATOM 1753 N N . ILE A 1 213 ? -13.821 5.774 19.345 1.00 98.56 213 ILE A N 1
ATOM 1754 C CA . ILE A 1 213 ? -13.417 5.757 20.759 1.00 98.56 213 ILE A CA 1
ATOM 1755 C C . ILE A 1 213 ? -14.113 6.871 21.549 1.00 98.56 213 ILE A C 1
ATOM 1757 O O . ILE A 1 213 ? -14.507 6.644 22.695 1.00 98.56 213 ILE A O 1
ATOM 1761 N N . PHE A 1 214 ? -14.281 8.060 20.969 1.00 98.19 214 PHE A N 1
ATOM 1762 C CA . PHE A 1 214 ? -14.982 9.154 21.642 1.00 98.19 214 PHE A CA 1
ATOM 1763 C C . PHE A 1 214 ? -16.489 8.935 21.750 1.00 98.19 214 PHE A C 1
ATOM 1765 O O . PHE A 1 214 ? -17.079 9.324 22.758 1.00 98.19 214 PHE A O 1
ATOM 1772 N N . GLU A 1 215 ? -17.097 8.299 20.754 1.00 97.38 215 GLU A N 1
ATOM 1773 C CA . GLU A 1 215 ? -18.540 8.071 20.716 1.00 97.38 215 GLU A CA 1
ATOM 1774 C C . GLU A 1 215 ? -18.964 6.844 21.541 1.00 97.38 215 GLU A C 1
ATOM 1776 O O . GLU A 1 215 ? -19.885 6.920 22.355 1.00 97.38 215 GLU A O 1
ATOM 1781 N N . TYR A 1 216 ? -18.250 5.726 21.393 1.00 96.75 216 TYR A N 1
ATOM 1782 C CA . TYR A 1 216 ? -18.630 4.417 21.939 1.00 96.75 216 TYR A CA 1
ATOM 1783 C C . TYR A 1 216 ? -17.691 3.901 23.040 1.00 96.75 216 TYR A C 1
ATOM 1785 O O . TYR A 1 216 ? -17.980 2.888 23.685 1.00 96.75 216 TYR A O 1
ATOM 1793 N N . GLY A 1 217 ? -16.579 4.595 23.291 1.00 97.81 217 GLY A N 1
ATOM 1794 C CA . GLY A 1 217 ? -15.551 4.198 24.251 1.00 97.81 217 GLY A CA 1
ATOM 1795 C C . GLY A 1 217 ? -14.474 3.282 23.660 1.00 97.81 217 GLY A C 1
ATOM 1796 O O . GLY A 1 217 ? -14.698 2.569 22.681 1.00 97.81 217 GLY A O 1
ATOM 1797 N N . SER A 1 218 ? -13.295 3.262 24.291 1.00 98.25 218 SER A N 1
ATOM 1798 C CA . SER A 1 218 ? -12.159 2.427 23.894 1.00 98.25 218 SER A CA 1
ATOM 1799 C C . SER A 1 218 ? -12.551 0.945 23.898 1.00 98.25 218 SER A C 1
ATOM 1801 O O . SER A 1 218 ? -12.861 0.427 24.978 1.00 98.25 218 SER A O 1
ATOM 1803 N N . PRO A 1 219 ? -12.522 0.254 22.744 1.00 98.44 219 PRO A N 1
ATOM 1804 C CA . PRO A 1 219 ? -12.812 -1.172 22.683 1.00 98.44 219 PRO A CA 1
ATOM 1805 C C . PRO A 1 219 ? -11.788 -1.961 23.493 1.00 98.44 219 PRO A C 1
ATOM 1807 O O . PRO A 1 219 ? -10.651 -1.532 23.687 1.00 98.44 219 PRO A O 1
ATOM 1810 N N . ARG A 1 220 ? -12.165 -3.157 23.943 1.00 98.25 220 ARG A N 1
ATOM 1811 C CA . ARG A 1 220 ? -11.223 -4.029 24.655 1.00 98.25 220 ARG A CA 1
ATOM 1812 C C . ARG A 1 220 ? -10.131 -4.540 23.715 1.00 98.25 220 ARG A C 1
ATOM 1814 O O . ARG A 1 220 ? -8.999 -4.759 24.144 1.00 98.25 220 ARG A O 1
ATOM 1821 N N . LYS A 1 221 ? -10.494 -4.782 22.455 1.00 98.56 221 LYS A N 1
ATOM 1822 C CA . LYS A 1 221 ? -9.640 -5.418 21.455 1.00 98.56 221 LYS A CA 1
ATOM 1823 C C . LYS A 1 221 ? -9.963 -4.913 20.049 1.00 98.56 221 LYS A C 1
ATOM 1825 O O . LYS A 1 221 ? -11.137 -4.718 19.733 1.00 98.56 221 LYS A O 1
ATOM 1830 N N . ILE A 1 222 ? -8.936 -4.774 19.218 1.00 98.75 222 ILE A N 1
ATOM 1831 C CA . ILE A 1 222 ? -9.057 -4.626 17.767 1.00 98.75 222 ILE A CA 1
ATOM 1832 C C . ILE A 1 222 ? -8.319 -5.794 17.105 1.00 98.75 222 ILE A C 1
ATOM 1834 O O . ILE A 1 222 ? -7.157 -6.067 17.409 1.00 98.75 222 ILE A O 1
ATOM 1838 N N . ILE A 1 223 ? -9.025 -6.504 16.235 1.00 98.62 223 ILE A N 1
ATOM 1839 C CA . ILE A 1 223 ? -8.518 -7.598 15.418 1.00 98.62 223 ILE A CA 1
ATOM 1840 C C . ILE A 1 223 ? -8.187 -7.020 14.044 1.00 98.62 223 ILE A C 1
ATOM 1842 O O . ILE A 1 223 ? -9.001 -6.311 13.456 1.00 98.62 223 ILE A O 1
ATOM 1846 N N . VAL A 1 224 ? -6.988 -7.300 13.549 1.00 98.00 224 VAL A N 1
ATOM 1847 C CA . VAL A 1 224 ? -6.515 -6.821 12.246 1.00 98.00 224 VAL A CA 1
ATOM 1848 C C . VAL A 1 224 ? -5.918 -7.968 11.449 1.00 98.00 224 VAL A C 1
ATOM 1850 O O . VAL A 1 224 ? -5.413 -8.936 12.022 1.00 98.00 224 VAL A O 1
ATOM 1853 N N . ARG A 1 225 ? -5.931 -7.850 10.122 1.00 94.88 225 ARG A N 1
ATOM 1854 C CA . ARG A 1 225 ? -5.290 -8.829 9.242 1.00 94.88 225 ARG A CA 1
ATOM 1855 C C . ARG A 1 225 ? -3.793 -8.572 9.118 1.00 94.88 225 ARG A C 1
ATOM 1857 O O . ARG A 1 225 ? -2.960 -9.430 9.416 1.00 94.88 225 ARG A O 1
ATOM 1864 N N . SER A 1 226 ? -3.452 -7.361 8.689 1.00 93.00 226 SER A N 1
ATOM 1865 C CA . SER A 1 226 ? -2.093 -7.024 8.282 1.00 93.00 226 SER A CA 1
ATOM 1866 C C . SER A 1 226 ? -1.272 -6.370 9.389 1.00 93.00 226 SER A C 1
ATOM 1868 O O . SER A 1 226 ? -1.775 -5.680 10.281 1.00 93.00 226 SER A O 1
ATOM 1870 N N . HIS A 1 227 ? 0.046 -6.548 9.305 1.00 92.56 227 HIS A N 1
ATOM 1871 C CA . HIS A 1 227 ? 0.982 -5.814 10.153 1.00 92.56 227 HIS A CA 1
ATOM 1872 C C . HIS A 1 227 ? 0.930 -4.298 9.896 1.00 92.56 227 HIS A C 1
ATOM 1874 O O . HIS A 1 227 ? 1.120 -3.522 10.826 1.00 92.56 227 HIS A O 1
ATOM 1880 N N . ILE A 1 228 ? 0.612 -3.882 8.665 1.00 92.12 228 ILE A N 1
ATOM 1881 C CA . ILE A 1 228 ? 0.468 -2.470 8.284 1.00 92.12 228 ILE A CA 1
ATOM 1882 C C . ILE A 1 228 ? -0.632 -1.804 9.109 1.00 92.12 228 ILE A C 1
ATOM 1884 O O . ILE A 1 228 ? -0.379 -0.796 9.765 1.00 92.12 228 ILE A O 1
ATOM 1888 N N . VAL A 1 229 ? -1.828 -2.398 9.148 1.00 95.38 229 VAL A N 1
ATOM 1889 C CA . VAL A 1 229 ? -2.955 -1.849 9.916 1.00 95.38 229 VAL A CA 1
ATOM 1890 C C . VAL A 1 229 ? -2.622 -1.805 11.407 1.00 95.38 229 VAL A C 1
ATOM 1892 O O . VAL A 1 229 ? -2.881 -0.794 12.054 1.00 95.38 229 VAL A O 1
ATOM 1895 N N . ALA A 1 230 ? -1.964 -2.842 11.943 1.00 96.12 230 ALA A N 1
ATOM 1896 C CA . ALA A 1 230 ? -1.499 -2.846 13.332 1.00 96.12 230 ALA A CA 1
ATOM 1897 C C . ALA A 1 230 ? -0.569 -1.658 13.649 1.00 96.12 230 ALA A C 1
ATOM 1899 O O . ALA A 1 230 ? -0.686 -1.058 14.714 1.00 96.12 230 ALA A O 1
ATOM 1900 N N . MET A 1 231 ? 0.335 -1.306 12.728 1.00 94.31 231 MET A N 1
ATOM 1901 C CA . MET A 1 231 ? 1.248 -0.168 12.880 1.00 94.31 231 MET A CA 1
ATOM 1902 C C . MET A 1 231 ? 0.535 1.184 12.748 1.00 94.31 231 MET A C 1
ATOM 1904 O O . MET A 1 231 ? 0.875 2.117 13.473 1.00 94.31 231 MET A O 1
ATOM 1908 N N . ILE A 1 232 ? -0.464 1.287 11.865 1.00 95.50 232 ILE A N 1
ATOM 1909 C CA . ILE A 1 232 ? -1.286 2.495 11.675 1.00 95.50 232 ILE A CA 1
ATOM 1910 C C . ILE A 1 232 ? -2.036 2.852 12.964 1.00 95.50 232 ILE A C 1
ATOM 1912 O O . ILE A 1 232 ? -2.009 4.001 13.394 1.00 95.50 232 ILE A O 1
ATOM 1916 N N . ILE A 1 233 ? -2.678 1.872 13.609 1.00 97.31 233 ILE A N 1
ATOM 1917 C CA . ILE A 1 233 ? -3.492 2.108 14.815 1.00 97.31 233 ILE A CA 1
ATOM 1918 C C . ILE A 1 233 ? -2.721 1.900 16.127 1.00 97.31 233 ILE A C 1
ATOM 1920 O O . ILE A 1 233 ? -3.293 2.068 17.206 1.00 97.31 233 ILE A O 1
ATOM 1924 N N . GLY A 1 234 ? -1.446 1.509 16.051 1.00 97.06 234 GLY A N 1
ATOM 1925 C CA . GLY A 1 234 ? -0.651 1.062 17.195 1.00 97.06 234 GLY A CA 1
ATOM 1926 C C . GLY A 1 234 ? -0.560 2.101 18.308 1.00 97.06 234 GLY A C 1
ATOM 1927 O O . GLY A 1 234 ? -0.845 1.791 19.462 1.00 97.06 234 GLY A O 1
ATOM 1928 N N . ASP A 1 235 ? -0.252 3.347 17.950 1.00 97.25 235 ASP A N 1
ATOM 1929 C CA . ASP A 1 235 ? -0.102 4.451 18.903 1.00 97.25 235 ASP A CA 1
ATOM 1930 C C . ASP A 1 235 ? -1.429 4.785 19.609 1.00 97.25 235 ASP A C 1
ATOM 1932 O O . ASP A 1 235 ? -1.485 4.927 20.831 1.00 97.25 235 ASP A O 1
ATOM 1936 N N . ILE A 1 236 ? -2.537 4.796 18.854 1.00 98.19 236 ILE A N 1
ATOM 1937 C CA . ILE A 1 236 ? -3.895 4.971 19.398 1.00 98.19 236 ILE A CA 1
ATOM 1938 C C . ILE A 1 236 ? -4.212 3.857 20.401 1.00 98.19 236 ILE A C 1
ATOM 1940 O O . ILE A 1 236 ? -4.728 4.124 21.492 1.00 98.19 236 ILE A O 1
ATOM 1944 N N . CYS A 1 237 ? -3.905 2.609 20.040 1.00 98.06 237 CYS A N 1
ATOM 1945 C CA . CYS A 1 237 ? -4.173 1.450 20.881 1.00 98.06 237 CYS A CA 1
ATOM 1946 C C . CYS A 1 237 ? -3.327 1.454 22.155 1.00 98.06 237 CYS A C 1
ATOM 1948 O O . CYS A 1 237 ? -3.856 1.143 23.220 1.00 98.06 237 CYS A O 1
ATOM 1950 N N . GLU A 1 238 ? -2.058 1.855 22.075 1.00 98.00 238 GLU A N 1
ATOM 1951 C CA . GLU A 1 238 ? -1.173 1.990 23.233 1.00 98.00 238 GLU A CA 1
ATOM 1952 C C . GLU A 1 238 ? -1.719 3.025 24.227 1.00 98.00 238 GLU A C 1
ATOM 1954 O O . GLU A 1 238 ? -1.952 2.703 25.396 1.00 98.00 238 GLU A O 1
ATOM 1959 N N . ILE A 1 239 ? -2.043 4.233 23.748 1.00 98.06 239 ILE A N 1
ATOM 1960 C CA . ILE A 1 239 ? -2.624 5.314 24.563 1.00 98.06 239 ILE A CA 1
ATOM 1961 C C . ILE A 1 239 ? -3.931 4.860 25.226 1.00 98.06 239 ILE A C 1
ATOM 1963 O O . ILE A 1 239 ? -4.169 5.102 26.413 1.00 98.06 239 ILE A O 1
ATOM 1967 N N . CYS A 1 240 ? -4.785 4.171 24.467 1.00 98.00 240 CYS A N 1
ATOM 1968 C CA . CYS A 1 240 ? -6.093 3.728 24.934 1.00 98.00 240 CYS A CA 1
ATOM 1969 C C . CYS A 1 240 ? -6.063 2.385 25.682 1.00 98.00 240 CYS A C 1
ATOM 1971 O O . CYS A 1 240 ? -7.116 1.954 26.161 1.00 98.00 240 CYS A O 1
ATOM 1973 N N . LYS A 1 241 ? -4.904 1.728 25.823 1.00 97.94 241 LYS A N 1
ATOM 1974 C CA . LYS A 1 241 ? -4.758 0.378 26.403 1.00 97.94 241 LYS A CA 1
ATOM 1975 C C . LYS A 1 241 ? -5.665 -0.666 25.730 1.00 97.94 241 LYS A C 1
ATOM 1977 O O . LYS A 1 241 ? -6.307 -1.470 26.406 1.00 97.94 241 LYS A O 1
ATOM 1982 N N . ILE A 1 242 ? -5.751 -0.610 24.404 1.00 98.62 242 ILE A N 1
ATOM 1983 C CA . ILE A 1 242 ? -6.522 -1.527 23.561 1.00 98.62 242 ILE A CA 1
ATOM 1984 C C . ILE A 1 242 ? -5.603 -2.671 23.135 1.00 98.62 242 ILE A C 1
ATOM 1986 O O . ILE A 1 242 ? -4.488 -2.439 22.669 1.00 98.62 242 ILE A O 1
ATOM 1990 N N . GLN A 1 243 ? -6.064 -3.913 23.266 1.00 98.50 243 GLN A N 1
ATOM 1991 C CA . GLN A 1 243 ? -5.313 -5.064 22.773 1.00 98.50 243 GLN A CA 1
ATOM 1992 C C . GLN A 1 243 ? -5.412 -5.150 21.240 1.00 98.50 243 GLN A C 1
ATOM 1994 O O . GLN A 1 243 ? -6.519 -5.143 20.705 1.00 98.50 243 GLN A O 1
ATOM 1999 N N . ILE A 1 244 ? -4.285 -5.299 20.540 1.00 98.31 244 ILE A N 1
ATOM 2000 C CA . ILE A 1 244 ? -4.268 -5.626 19.105 1.00 98.31 244 ILE A CA 1
ATOM 2001 C C . ILE A 1 244 ? -3.999 -7.123 18.938 1.00 98.31 244 ILE A C 1
ATOM 2003 O O . ILE A 1 244 ? -3.050 -7.652 19.517 1.00 98.31 244 ILE A O 1
ATOM 2007 N N . GLU A 1 245 ? -4.807 -7.804 18.129 1.00 97.75 245 GLU A N 1
ATOM 2008 C CA . GLU A 1 245 ? -4.554 -9.185 17.706 1.00 97.75 245 GLU A CA 1
ATOM 2009 C C . GLU A 1 245 ? -4.512 -9.285 16.183 1.00 97.75 245 GLU A C 1
ATOM 2011 O O . GLU A 1 245 ? -5.322 -8.673 15.493 1.00 97.75 245 GLU A O 1
ATOM 2016 N N . ARG A 1 246 ? -3.569 -10.078 15.659 1.00 96.44 246 ARG A N 1
ATOM 2017 C CA . ARG A 1 246 ? -3.466 -10.354 14.222 1.00 96.44 246 ARG A CA 1
ATOM 2018 C C . ARG A 1 246 ? -4.084 -11.699 13.890 1.00 96.44 246 ARG A C 1
ATOM 2020 O O . ARG A 1 246 ? -3.674 -12.708 14.463 1.00 96.44 246 ARG A O 1
ATOM 2027 N N . HIS A 1 247 ? -5.052 -11.704 12.985 1.00 95.88 247 HIS A N 1
ATOM 2028 C CA . HIS A 1 247 ? -5.747 -12.904 12.518 1.00 95.88 247 HIS A CA 1
ATOM 2029 C C . HIS A 1 247 ? -5.584 -13.018 11.001 1.00 95.88 247 HIS A C 1
ATOM 2031 O O . HIS A 1 247 ? -5.431 -12.017 10.313 1.00 95.88 247 HIS A O 1
ATOM 2037 N N . ARG A 1 248 ? -5.570 -14.241 10.457 1.00 90.38 248 ARG A N 1
ATOM 2038 C CA . ARG A 1 248 ? -5.453 -14.427 8.996 1.00 90.38 248 ARG A CA 1
ATOM 2039 C C . ARG A 1 248 ? -6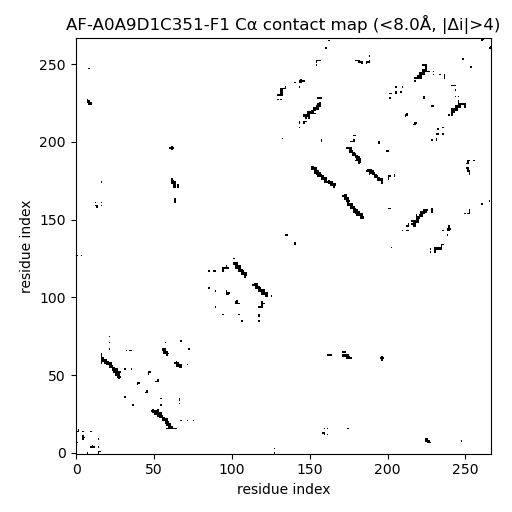.732 -14.046 8.253 1.00 90.38 248 ARG A C 1
ATOM 2041 O O . ARG A 1 248 ? -6.641 -13.552 7.134 1.00 90.38 248 ARG A O 1
ATOM 2048 N N . ASN A 1 249 ? -7.874 -14.276 8.894 1.00 92.06 249 ASN A N 1
ATOM 2049 C CA . ASN A 1 249 ? -9.208 -13.992 8.385 1.00 92.06 249 ASN A CA 1
ATOM 2050 C C . ASN A 1 249 ? -9.916 -13.061 9.367 1.00 92.06 249 ASN A C 1
ATOM 2052 O O . ASN A 1 249 ? -9.650 -13.122 10.571 1.00 92.06 249 ASN A O 1
ATOM 2056 N N . LEU A 1 250 ? -10.799 -12.224 8.840 1.00 95.62 250 LEU A N 1
ATOM 2057 C CA . LEU A 1 250 ? -11.625 -11.300 9.604 1.00 95.62 250 LEU A CA 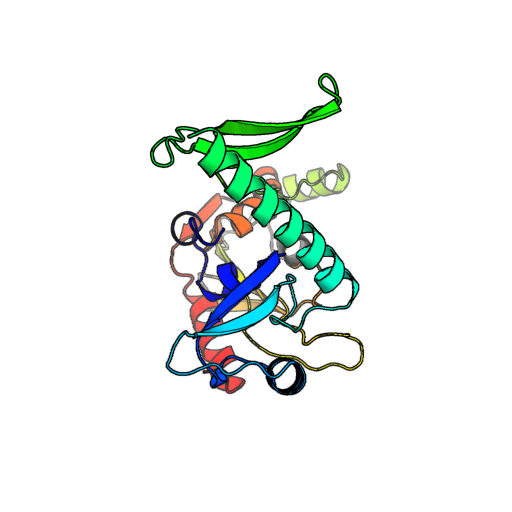1
ATOM 2058 C C . LEU A 1 250 ? -13.078 -11.556 9.197 1.00 95.62 250 LEU A C 1
ATOM 2060 O O . LEU A 1 250 ? -13.490 -11.187 8.101 1.00 95.62 250 LEU A O 1
ATOM 2064 N N . ASP A 1 251 ? -13.827 -12.272 10.034 1.00 94.81 251 ASP A N 1
ATOM 2065 C CA . ASP A 1 251 ? -15.088 -12.911 9.639 1.00 94.81 251 ASP A CA 1
ATOM 2066 C C . ASP A 1 251 ? -16.096 -11.922 9.033 1.00 94.81 251 ASP A C 1
ATOM 2068 O O . ASP A 1 251 ? -16.748 -12.217 8.028 1.00 94.81 251 ASP A O 1
ATOM 2072 N N . VAL A 1 252 ? -16.212 -10.729 9.619 1.00 97.50 252 VAL A N 1
ATOM 2073 C CA . VAL A 1 252 ? -17.194 -9.725 9.205 1.00 97.50 252 VAL A CA 1
ATOM 2074 C C . VAL A 1 252 ? -16.701 -8.956 7.988 1.00 97.50 252 VAL A C 1
ATOM 2076 O O . VAL A 1 252 ? -17.452 -8.784 7.024 1.00 97.50 252 VAL A O 1
ATOM 2079 N N . THR A 1 253 ? -15.445 -8.499 8.003 1.00 96.06 253 THR A N 1
ATOM 2080 C CA . THR A 1 253 ? -14.913 -7.716 6.878 1.00 96.06 253 THR A CA 1
ATOM 2081 C C . THR A 1 253 ? -14.741 -8.565 5.624 1.00 96.06 253 THR A C 1
ATOM 2083 O O . THR A 1 253 ? -14.970 -8.068 4.523 1.00 96.06 253 THR A O 1
ATOM 2086 N N . ASP A 1 254 ? -14.400 -9.846 5.768 1.00 94.50 254 ASP A N 1
ATOM 2087 C CA . ASP A 1 254 ? -14.175 -10.756 4.643 1.00 94.50 254 ASP A CA 1
ATOM 2088 C C . ASP A 1 254 ? -15.491 -11.094 3.954 1.00 94.50 254 ASP A C 1
ATOM 2090 O O . ASP A 1 254 ? -15.575 -11.030 2.725 1.00 94.50 254 ASP A O 1
ATOM 2094 N N . ASN A 1 255 ? -16.540 -11.370 4.739 1.00 95.12 255 ASN A N 1
ATOM 2095 C CA . ASN A 1 255 ? -17.874 -11.581 4.191 1.00 95.12 255 ASN A CA 1
ATOM 2096 C C . ASN A 1 255 ? -18.391 -10.317 3.489 1.00 95.12 255 ASN A C 1
ATOM 2098 O O . ASN A 1 255 ? -18.881 -10.391 2.363 1.00 95.12 255 ASN A O 1
ATOM 2102 N N . PHE A 1 256 ? -18.210 -9.143 4.105 1.00 94.94 256 PHE A N 1
ATOM 2103 C CA . PHE A 1 256 ? -18.604 -7.881 3.480 1.00 94.94 256 PHE A CA 1
ATOM 2104 C C . PHE A 1 256 ? -17.867 -7.634 2.160 1.00 94.94 256 PHE A C 1
ATOM 2106 O O . PHE A 1 256 ? -18.500 -7.285 1.169 1.00 94.94 256 PHE A O 1
ATOM 2113 N N . LEU A 1 257 ? -16.545 -7.824 2.113 1.00 91.94 257 LEU A N 1
ATOM 2114 C CA . LEU A 1 257 ? -15.764 -7.631 0.889 1.00 91.94 257 LEU A CA 1
ATOM 2115 C C . LEU A 1 257 ? -16.185 -8.600 -0.219 1.00 91.94 257 LEU A C 1
ATOM 2117 O O . LEU A 1 257 ? -16.247 -8.200 -1.383 1.00 91.94 257 LEU A O 1
ATOM 2121 N N . TYR A 1 258 ? -16.494 -9.851 0.130 1.00 91.19 258 TYR A N 1
ATOM 2122 C CA . TYR A 1 258 ? -17.018 -10.833 -0.814 1.00 91.19 258 TYR A CA 1
ATOM 2123 C C . TYR A 1 258 ? -18.365 -10.387 -1.404 1.00 91.19 258 TYR A C 1
ATOM 2125 O O . TYR A 1 258 ? -18.503 -10.287 -2.625 1.00 91.19 258 TYR A O 1
ATOM 2133 N N . GLU A 1 259 ? -19.336 -10.044 -0.555 1.00 91.50 259 GLU A N 1
ATOM 2134 C CA . GLU A 1 259 ? -20.658 -9.571 -0.985 1.00 91.50 259 GLU A CA 1
ATOM 2135 C C . GLU A 1 259 ? -20.570 -8.266 -1.787 1.00 91.50 259 GLU A C 1
ATOM 2137 O O . GLU A 1 259 ? -21.234 -8.114 -2.815 1.00 91.50 259 GLU A O 1
ATOM 2142 N N . PHE A 1 260 ? -19.709 -7.340 -1.361 1.00 89.38 260 PHE A N 1
ATOM 2143 C CA . PHE A 1 260 ? -19.491 -6.065 -2.033 1.00 89.38 260 PHE A CA 1
ATOM 2144 C C . PHE A 1 260 ? -18.946 -6.266 -3.449 1.00 89.38 260 PHE A C 1
ATOM 2146 O O . PHE A 1 260 ? -19.460 -5.668 -4.395 1.00 89.38 260 PHE A O 1
ATOM 2153 N N . LYS A 1 261 ? -17.943 -7.138 -3.622 1.00 85.75 261 LYS A N 1
ATOM 2154 C CA . LYS A 1 261 ? -17.402 -7.480 -4.947 1.00 85.75 261 LYS A CA 1
ATOM 2155 C C . LYS A 1 261 ? -18.464 -8.120 -5.840 1.00 85.75 261 LYS A C 1
ATOM 2157 O O . LYS A 1 261 ? -18.636 -7.680 -6.975 1.00 85.75 261 LYS A O 1
ATOM 2162 N N . MET A 1 262 ? -19.234 -9.070 -5.305 1.00 85.94 262 MET A N 1
ATOM 2163 C CA . MET A 1 262 ? -20.330 -9.719 -6.033 1.00 85.94 262 MET A CA 1
ATOM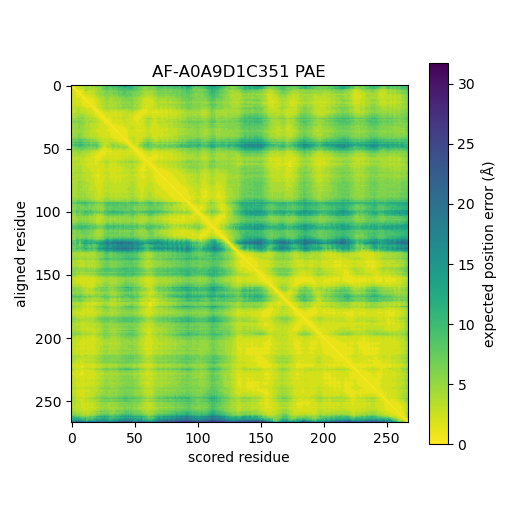 2164 C C . MET A 1 262 ? -21.389 -8.717 -6.503 1.00 85.94 262 MET A C 1
ATOM 2166 O O . MET A 1 262 ? -21.803 -8.755 -7.660 1.00 85.94 262 MET A O 1
ATOM 2170 N N . PHE A 1 263 ? -21.797 -7.787 -5.638 1.00 85.19 263 PHE A N 1
ATOM 2171 C CA . PHE A 1 263 ? -22.771 -6.752 -5.984 1.00 85.19 263 PHE A CA 1
ATOM 2172 C C . PHE A 1 263 ? -22.259 -5.799 -7.075 1.00 85.19 263 PHE A C 1
ATOM 2174 O O . PHE A 1 263 ? -23.024 -5.380 -7.941 1.00 85.19 263 PHE A O 1
ATOM 2181 N N . GLN A 1 264 ? -20.965 -5.475 -7.056 1.00 77.75 264 GLN A N 1
ATOM 2182 C CA . GLN A 1 264 ? -20.329 -4.609 -8.054 1.00 77.75 264 GLN A CA 1
ATOM 2183 C C . GLN A 1 264 ? -19.986 -5.338 -9.368 1.00 77.75 264 GLN A C 1
ATOM 2185 O O . GLN A 1 264 ? -19.487 -4.706 -10.298 1.00 77.75 264 GLN A O 1
ATOM 2190 N N . GLY A 1 265 ? -20.234 -6.652 -9.467 1.00 77.56 265 GLY A N 1
ATOM 2191 C CA . GLY A 1 265 ? -19.854 -7.457 -10.634 1.00 77.56 265 GLY A CA 1
ATOM 2192 C C . GLY A 1 265 ? -18.339 -7.615 -10.796 1.00 77.56 265 GLY A C 1
ATOM 2193 O O . GLY A 1 265 ? -17.848 -7.774 -11.912 1.00 77.56 265 GLY A O 1
ATOM 2194 N N . LEU A 1 266 ? -17.596 -7.522 -9.692 1.00 70.12 266 LEU A N 1
ATOM 2195 C CA . LEU A 1 266 ? -16.150 -7.704 -9.641 1.00 70.12 266 LEU A CA 1
ATOM 2196 C C . LEU A 1 266 ? -15.875 -9.183 -9.354 1.00 70.12 266 LEU A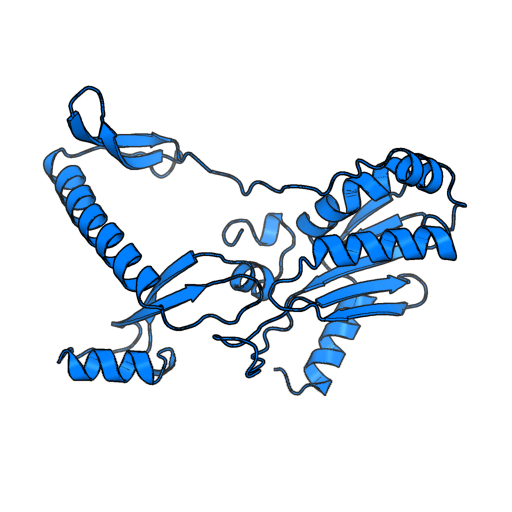 C 1
ATOM 2198 O O . LEU A 1 266 ? -16.217 -9.671 -8.275 1.00 70.12 266 LEU A O 1
ATOM 2202 N N . HIS A 1 267 ? -15.305 -9.891 -10.328 1.00 57.12 267 HIS A N 1
ATOM 2203 C CA . HIS A 1 267 ? -14.948 -11.310 -10.235 1.00 57.12 267 HIS A CA 1
ATOM 2204 C C . HIS A 1 267 ? -13.436 -11.490 -10.159 1.00 57.12 267 HIS A C 1
ATOM 2206 O O . HIS A 1 267 ? -12.731 -10.785 -10.915 1.00 57.12 267 HIS A O 1
#

Nearest PDB structures (foldseek):
  8rkv-assembly1_U  TM=6.366E-01  e=4.103E-03  Scytonema hofmannii
  8ea4-assembly1_Z  TM=5.735E-01  e=2.126E-02  Scytonema hofmannii
  7svw-assembly1_B  TM=3.382E-01  e=1.548E-03  [Scytonema hofmanni] UTEX 2349
  1zbu-assembly4_D  TM=4.284E-01  e=2.432E-01  Homo sapiens
  4l8r-assembly1_B  TM=3.546E-01  e=3.959E-01  Homo sapiens

Mean predicted aligned error: 5.35 Å

Foldseek 3Di:
DCVCCVVFLHDNQRVVQQDQDKDKFQFAPVPDDPVLVVVCVVVVHDFDDGSHDIAMWGHDHQFDTDHDDPVRVVVVVVVVVVVVVQVVQCVVVVADEDVVQQWDWDWDQDPVVRGIDIHIDHDPDDDDDADFDADDDPVLLVCLLPFAEDQWEKEKEKDWLSDFDDDPVDPGTGGFIKIWIAGQVVLGTPDIDTDHSPDDPLVVSLVVLSVCCNPPNAHQEYEYRGPNNCRSCVNSCVSNVHHYHHDSDRRNVVVVSVVVCVVVVND

Radius of gyration: 23.3 Å; Cα contacts (8 Å, |Δi|>4): 433; chains: 1; bounding box: 61×34×66 Å

Sequence (267 aa):
MLVEQEKLGLTPEYAMFSQNNLTCYWGNRDELSTQQYQIIKQLGYKYRGNNNWMYFHSFKEGYYPYNLDKEEVLQLTRYFAKLIEAIKYYRRNSITVDFEQKEAFSYYFDEVENEWLGKAMKLPITDYSFSGLKLTDSQLIKKLGSAKKSNNVLEVDLAYLGVTINDKKYVRPANPHMYLVADHKKGIMLKFQITQPDEDAGVALAGDIIGYIFEYGSPRKIIVRSHIVAMIIGDICEICKIQIERHRNLDVTDNFLYEFKMFQGLH

pLDDT: mean 92.71, std 6.32, range [57.12, 98.75]

Secondary structure (DSSP, 8-state):
-GGGHHHHT--HHHHHHT--EEEEEEE-GGGS-HHHHHHHHHTT----STT-EEEEEEE-TTB--B---HHHHHHHHHHHHHHHHHHHHHHHHT----TTTTEEEEEEEETTTTEEEEEEEE-S--SPPP-------HHHHHHHHTPPB---EEEEEEEE----B--TT-SS-B--EEEEEEETTTTEEEEEEEPPTTS-HHHHHHHHHHHHHHHH-B-SEEEESSHHHHHHHHHHHHHHTPEEEE-S--HHHHHHHHHHHHHTT--

Solvent-accessible surface area (backbone atoms only — not comparable to full-atom values): 15144 Å² total; per-residue (Å²): 86,66,94,44,23,76,88,37,42,47,53,72,63,41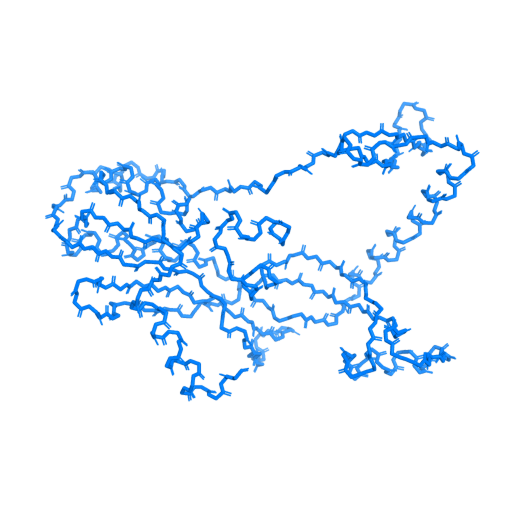,43,62,42,66,32,75,48,78,46,80,46,61,32,44,78,85,77,50,50,74,66,57,52,50,50,44,55,73,73,66,62,84,72,71,73,77,51,48,35,76,48,59,35,32,35,39,51,22,30,42,76,35,75,63,52,74,66,55,48,55,51,50,53,54,51,52,55,49,48,54,52,41,53,52,50,42,64,73,67,64,67,73,60,53,61,92,78,47,27,34,82,43,68,47,78,38,82,86,80,69,42,80,48,73,47,61,38,69,50,92,68,86,69,78,85,78,85,53,50,77,87,78,56,66,68,59,52,55,52,48,52,65,42,53,78,29,90,46,38,33,34,41,50,77,44,58,79,84,48,79,43,84,49,92,93,46,97,60,39,29,26,32,40,33,37,40,36,26,36,57,85,77,61,40,81,75,46,72,49,75,43,56,42,90,50,63,53,60,59,54,47,42,52,50,52,52,51,45,25,74,76,66,20,31,38,48,30,40,37,24,41,28,53,65,59,48,34,38,43,38,48,62,26,61,54,45,68,31,44,78,46,79,36,95,72,48,78,52,63,52,51,48,53,52,53,52,30,58,74,71,70,55,128